Protein AF-A0A0B3YUQ0-F1 (afdb_monomer_lite)

Structure (mmCIF, N/CA/C/O backbone):
data_AF-A0A0B3YUQ0-F1
#
_entry.id   AF-A0A0B3YUQ0-F1
#
loop_
_atom_site.group_PDB
_atom_site.id
_atom_site.type_symbol
_atom_site.label_atom_id
_atom_site.label_alt_id
_atom_site.label_comp_id
_atom_site.label_asym_id
_atom_site.label_entity_id
_atom_site.label_seq_id
_atom_site.pdbx_PDB_ins_code
_atom_site.Cartn_x
_atom_site.Cartn_y
_atom_site.Cartn_z
_atom_site.occupancy
_atom_site.B_iso_or_equiv
_atom_site.auth_seq_id
_atom_site.auth_comp_id
_atom_site.auth_asym_id
_atom_site.auth_atom_id
_atom_site.pdbx_PDB_model_num
ATOM 1 N N . MET A 1 1 ? -91.292 13.713 4.316 1.00 41.34 1 MET A N 1
ATOM 2 C CA . MET A 1 1 ? -90.264 14.075 3.316 1.00 41.34 1 MET A CA 1
ATOM 3 C C . MET A 1 1 ? -88.965 14.399 4.048 1.00 41.34 1 MET A C 1
ATOM 5 O O . MET A 1 1 ? -88.890 15.484 4.616 1.00 41.34 1 MET A O 1
ATOM 9 N N . PRO A 1 2 ? -87.986 13.484 4.145 1.00 42.78 2 PRO A N 1
ATOM 10 C CA . PRO A 1 2 ? -86.716 13.799 4.784 1.00 42.78 2 PRO A CA 1
ATOM 11 C C . PRO A 1 2 ? -85.722 14.358 3.758 1.00 42.78 2 PRO A C 1
ATOM 13 O O . PRO A 1 2 ? -85.604 13.853 2.645 1.00 42.78 2 PRO A O 1
ATOM 16 N N . LYS A 1 3 ? -85.042 15.439 4.150 1.00 44.78 3 LYS A N 1
ATOM 17 C CA . LYS A 1 3 ? -83.976 16.105 3.397 1.00 44.78 3 LYS A CA 1
ATOM 18 C C . LYS A 1 3 ? -82.686 15.295 3.531 1.00 44.78 3 LYS A C 1
ATOM 20 O O . LYS A 1 3 ? -82.197 15.115 4.643 1.00 44.78 3 LYS A O 1
ATOM 25 N N . THR A 1 4 ? -82.127 14.837 2.419 1.00 43.75 4 THR A N 1
ATOM 26 C CA . THR A 1 4 ? -80.806 14.201 2.368 1.00 43.75 4 THR A CA 1
ATOM 27 C C . THR A 1 4 ? -79.732 15.287 2.323 1.00 43.75 4 THR A C 1
ATOM 29 O O . THR A 1 4 ? -79.648 16.042 1.359 1.00 43.75 4 THR A O 1
ATOM 32 N N . ILE A 1 5 ? -78.925 15.387 3.378 1.00 50.56 5 ILE A N 1
ATOM 33 C CA . ILE A 1 5 ? -77.718 16.220 3.411 1.00 50.56 5 ILE A CA 1
ATOM 34 C C . ILE A 1 5 ? -76.555 15.337 2.955 1.00 50.56 5 ILE A C 1
ATOM 36 O O . ILE A 1 5 ? -76.250 14.335 3.596 1.00 50.56 5 ILE A O 1
ATOM 40 N N . PHE A 1 6 ? -75.921 15.698 1.839 1.00 46.25 6 PHE A N 1
ATOM 41 C CA . PHE A 1 6 ? -74.665 15.091 1.401 1.00 46.25 6 PHE A CA 1
ATOM 42 C C . PHE A 1 6 ? -73.512 15.719 2.189 1.00 46.25 6 PHE A C 1
ATOM 44 O O . PHE A 1 6 ? -73.257 16.916 2.071 1.00 46.25 6 PHE A O 1
ATOM 51 N N . ILE A 1 7 ? -72.819 14.913 2.995 1.00 50.50 7 ILE A N 1
ATOM 52 C CA . ILE A 1 7 ? -71.559 15.295 3.637 1.00 50.50 7 ILE A CA 1
ATOM 53 C C . ILE A 1 7 ? -70.434 14.710 2.788 1.00 50.50 7 ILE A C 1
ATOM 55 O O . ILE A 1 7 ? -70.226 13.498 2.760 1.00 50.50 7 ILE A O 1
ATOM 59 N N . THR A 1 8 ? -69.718 15.570 2.071 1.00 53.94 8 THR A N 1
ATOM 60 C CA . THR A 1 8 ? -68.511 15.190 1.336 1.00 53.94 8 THR A CA 1
ATOM 61 C C . THR A 1 8 ? -67.378 14.992 2.342 1.00 53.94 8 THR A C 1
ATOM 63 O O . THR A 1 8 ? -66.845 15.959 2.884 1.00 53.94 8 THR A O 1
ATOM 66 N N . ALA A 1 9 ? -67.020 13.741 2.630 1.00 51.09 9 ALA A N 1
ATOM 67 C CA . ALA A 1 9 ? -65.846 13.424 3.435 1.00 51.09 9 ALA A CA 1
ATOM 68 C C . ALA A 1 9 ? -64.579 13.600 2.583 1.00 51.09 9 ALA A C 1
ATOM 70 O O . ALA A 1 9 ? -64.313 12.814 1.674 1.00 51.09 9 ALA A O 1
ATOM 71 N N . LEU A 1 10 ? -63.803 14.647 2.869 1.00 50.19 10 LEU A N 1
ATOM 72 C CA . LEU A 1 10 ? -62.466 14.835 2.314 1.00 50.19 10 LEU A CA 1
ATOM 73 C C . LEU A 1 10 ? -61.512 13.841 2.992 1.00 50.19 10 LEU A C 1
ATOM 75 O O . LEU A 1 10 ? -61.067 14.054 4.118 1.00 50.19 10 LEU A O 1
ATOM 79 N N . VAL A 1 11 ? -61.220 12.734 2.311 1.00 55.91 11 VAL A N 1
ATOM 80 C CA . VAL A 1 11 ? -60.197 11.774 2.738 1.00 55.91 11 VAL A CA 1
ATOM 81 C C . VAL A 1 11 ? -58.830 12.347 2.365 1.00 55.91 11 VAL A C 1
ATOM 83 O O . VAL A 1 11 ? -58.352 12.180 1.247 1.00 55.91 11 VAL A O 1
ATOM 86 N N . CYS A 1 12 ? -58.196 13.050 3.303 1.00 53.91 12 CYS A N 1
ATOM 87 C CA . CYS A 1 12 ? -56.779 13.388 3.198 1.00 53.91 12 CYS A CA 1
ATOM 88 C C . CYS A 1 12 ? -55.951 12.119 3.447 1.00 53.91 12 CYS A C 1
ATOM 90 O O . CYS A 1 12 ? -55.612 11.796 4.585 1.00 53.91 12 CYS A O 1
ATOM 92 N N . THR A 1 13 ? -55.628 11.380 2.386 1.00 56.78 13 THR A N 1
ATOM 93 C CA . THR A 1 13 ? -54.576 10.356 2.414 1.00 56.78 13 THR A CA 1
ATOM 94 C C . THR A 1 13 ? -53.236 11.032 2.684 1.00 56.78 13 THR A C 1
ATOM 96 O O . THR A 1 13 ? -52.603 11.574 1.779 1.00 56.78 13 THR A O 1
ATOM 99 N N . PHE A 1 14 ? -52.799 10.998 3.942 1.00 57.72 14 PHE A N 1
ATOM 100 C CA . PHE A 1 14 ? -51.408 11.232 4.303 1.00 57.72 14 PHE A CA 1
ATOM 101 C C . PHE A 1 14 ? -50.573 10.092 3.712 1.00 57.72 14 PHE A C 1
ATOM 103 O O . PHE A 1 14 ? -50.451 9.021 4.301 1.00 57.72 14 PHE A O 1
ATOM 110 N N . PHE A 1 15 ? -50.007 10.310 2.525 1.00 57.50 15 PHE A N 1
ATOM 111 C CA . PHE A 1 15 ? -48.848 9.540 2.095 1.00 57.50 15 PHE A CA 1
ATOM 112 C C . PHE A 1 15 ? -47.694 9.933 3.015 1.00 57.50 15 PHE A C 1
ATOM 114 O O . PHE A 1 15 ? -47.057 10.970 2.832 1.00 57.50 15 PHE A O 1
ATOM 121 N N . SER A 1 16 ? -47.451 9.119 4.038 1.00 56.12 16 SER A N 1
ATOM 122 C CA . SER A 1 16 ? -46.213 9.157 4.802 1.00 56.12 16 SER A CA 1
ATOM 123 C C . SER A 1 16 ? -45.075 8.877 3.823 1.00 56.12 16 SER A C 1
ATOM 125 O O . SER A 1 16 ? -44.816 7.723 3.480 1.00 56.12 16 SER A O 1
ATOM 127 N N . LEU A 1 17 ? -44.409 9.923 3.327 1.00 55.44 17 LEU A N 1
ATOM 128 C CA . LEU A 1 17 ? -43.076 9.772 2.760 1.00 55.44 17 LEU A CA 1
ATOM 129 C C . LEU A 1 17 ? -42.191 9.282 3.906 1.00 55.44 17 LEU A C 1
ATOM 131 O O . LEU A 1 17 ? -41.676 10.074 4.694 1.00 55.44 17 LEU A O 1
ATOM 135 N N . SER A 1 18 ? -42.046 7.966 4.027 1.00 57.03 18 SER A N 1
ATOM 136 C CA . SER A 1 18 ? -40.973 7.359 4.797 1.00 57.03 18 SER A CA 1
ATOM 137 C C . SER A 1 18 ? -39.676 7.809 4.139 1.00 57.03 18 SER A C 1
ATOM 139 O O . SER A 1 18 ? -39.218 7.207 3.169 1.00 57.03 18 SER A O 1
ATOM 141 N N . ALA A 1 19 ? -39.123 8.926 4.609 1.00 60.28 19 ALA A N 1
ATOM 142 C CA . ALA A 1 19 ? -37.782 9.336 4.255 1.00 60.28 19 ALA A CA 1
ATOM 143 C C . ALA A 1 19 ? -36.873 8.161 4.618 1.00 60.28 19 ALA A C 1
ATOM 145 O O . ALA A 1 19 ? -36.737 7.813 5.792 1.00 60.28 19 ALA A O 1
ATOM 146 N N . TYR A 1 20 ? -36.312 7.508 3.603 1.00 59.03 20 TYR A N 1
ATOM 147 C CA . TYR A 1 20 ? -35.307 6.476 3.780 1.00 59.03 20 TYR A CA 1
ATOM 148 C C . TYR A 1 20 ? -34.081 7.177 4.372 1.00 59.03 20 TYR A C 1
ATOM 150 O O . TYR A 1 20 ? -33.223 7.689 3.655 1.00 59.03 20 TYR A O 1
ATOM 158 N N . SER A 1 21 ? -34.040 7.313 5.698 1.00 63.28 21 SER A N 1
ATOM 159 C CA . SER A 1 21 ? -32.825 7.713 6.387 1.00 63.28 21 SER A CA 1
ATOM 160 C C . SER A 1 21 ? -31.866 6.556 6.178 1.00 63.28 21 SER A C 1
ATOM 162 O O . SER A 1 21 ? -32.039 5.492 6.769 1.00 63.28 21 SER A O 1
ATOM 164 N N . ALA A 1 22 ? -30.921 6.721 5.253 1.00 71.06 22 ALA A N 1
ATOM 165 C CA . ALA A 1 22 ? -29.852 5.760 5.071 1.00 71.06 22 ALA A CA 1
ATOM 166 C C . ALA A 1 22 ? -29.125 5.638 6.416 1.00 71.06 22 ALA A C 1
ATOM 168 O O . ALA A 1 22 ? -28.372 6.530 6.814 1.00 71.06 22 ALA A O 1
ATOM 169 N N . SER A 1 23 ? -29.407 4.567 7.160 1.00 80.88 23 SER A N 1
ATOM 170 C CA . SER A 1 23 ? -28.716 4.275 8.408 1.00 80.88 23 SER A CA 1
ATOM 171 C C . SER A 1 23 ? -27.222 4.200 8.115 1.00 80.88 23 SER A C 1
ATOM 173 O O . SER A 1 23 ? -26.817 3.576 7.132 1.00 80.88 23 SER A O 1
ATOM 175 N N . LYS A 1 24 ? -26.399 4.830 8.957 1.00 85.88 24 LYS A N 1
ATOM 176 C CA . LYS A 1 24 ? -24.944 4.786 8.807 1.00 85.88 24 LYS A CA 1
ATOM 177 C C . LYS A 1 24 ? -24.480 3.327 8.75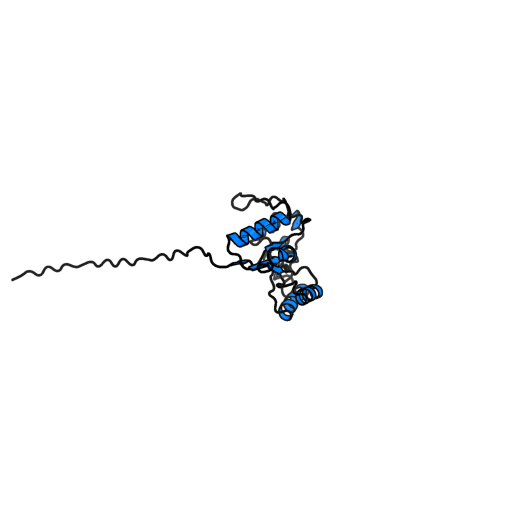4 1.00 85.88 24 LYS A C 1
ATOM 179 O O . LYS A 1 24 ? -24.788 2.561 9.662 1.00 85.88 24 LYS A O 1
ATOM 184 N N . TYR A 1 25 ? -23.740 2.966 7.707 1.00 89.94 25 TYR A N 1
ATOM 185 C CA . TYR A 1 25 ? -23.182 1.624 7.561 1.00 89.94 25 TYR A CA 1
ATOM 186 C C . TYR A 1 25 ? -22.292 1.274 8.762 1.00 89.94 25 TYR A C 1
ATOM 188 O O . TYR A 1 25 ? -21.424 2.060 9.147 1.00 89.94 25 TYR A O 1
ATOM 196 N N . SER A 1 26 ? -22.525 0.101 9.346 1.00 90.69 26 SER A N 1
ATOM 197 C CA . SER A 1 26 ? -21.764 -0.449 10.477 1.00 90.69 26 SER A CA 1
ATOM 198 C C . SER A 1 26 ? -21.263 -1.876 10.223 1.00 90.69 26 SER A C 1
ATOM 200 O O . SER A 1 26 ? -20.682 -2.495 11.115 1.00 90.69 26 SER A O 1
ATOM 202 N N . GLY A 1 27 ? -21.498 -2.410 9.020 1.00 95.19 27 GLY A N 1
ATOM 203 C CA . GLY A 1 27 ? -21.039 -3.737 8.620 1.00 95.19 27 GLY A CA 1
ATOM 204 C C . GLY A 1 27 ? -19.524 -3.800 8.383 1.00 95.19 27 GLY A C 1
ATOM 205 O O . GLY A 1 27 ? -18.828 -2.800 8.571 1.00 95.19 27 GLY A O 1
ATOM 206 N N . PRO A 1 28 ? -19.005 -4.974 7.987 1.00 97.81 28 PRO A N 1
ATOM 207 C CA . PRO A 1 28 ? -17.580 -5.171 7.738 1.00 97.81 28 PRO A CA 1
ATOM 208 C C . PRO A 1 28 ? -17.091 -4.320 6.562 1.00 97.81 28 PRO A C 1
ATOM 210 O O . PRO A 1 28 ? -17.793 -4.163 5.562 1.00 97.81 28 PRO A O 1
ATOM 213 N N . ILE A 1 29 ? -15.878 -3.790 6.664 1.00 97.88 29 ILE A N 1
ATOM 214 C CA . ILE A 1 29 ? -15.236 -2.979 5.626 1.00 97.88 29 ILE A CA 1
ATOM 215 C C . ILE A 1 29 ? -13.924 -3.644 5.210 1.00 97.88 29 ILE A C 1
ATOM 217 O O . ILE A 1 29 ? -13.176 -4.150 6.047 1.00 97.88 29 ILE A O 1
ATOM 221 N N . ILE A 1 30 ? -13.646 -3.616 3.909 1.00 97.62 30 ILE A N 1
ATOM 222 C CA . ILE A 1 30 ? -12.327 -3.919 3.358 1.00 97.62 30 ILE A CA 1
ATOM 223 C C . ILE A 1 30 ? -11.697 -2.587 2.965 1.00 97.62 30 ILE A C 1
ATOM 225 O O . ILE A 1 30 ? -12.244 -1.885 2.114 1.00 97.62 30 ILE A O 1
ATOM 229 N N . ASP A 1 31 ? -10.585 -2.230 3.599 1.00 96.69 31 ASP A N 1
ATOM 230 C CA . ASP A 1 31 ? -9.790 -1.077 3.185 1.00 96.69 31 ASP A CA 1
ATOM 231 C C . ASP A 1 31 ? -8.811 -1.513 2.089 1.00 96.69 31 ASP A C 1
ATOM 233 O O . ASP A 1 31 ? -8.126 -2.527 2.213 1.00 96.69 31 ASP A O 1
ATOM 237 N N . VAL A 1 32 ? -8.777 -0.790 0.977 1.00 94.69 32 VAL A N 1
ATOM 238 C CA . VAL A 1 32 ? -8.044 -1.214 -0.225 1.00 94.69 32 VAL A CA 1
ATOM 239 C C . VAL A 1 32 ? -6.728 -0.467 -0.416 1.00 94.69 32 VAL A C 1
ATOM 241 O O . VAL A 1 32 ? -6.022 -0.758 -1.378 1.00 94.69 32 VAL A O 1
ATOM 244 N N . HIS A 1 33 ? -6.390 0.485 0.464 1.00 93.50 33 HIS A N 1
ATOM 245 C CA . HIS A 1 33 ? -5.161 1.266 0.319 1.00 93.50 33 HIS A CA 1
ATOM 246 C C . HIS A 1 33 ? -4.638 1.813 1.651 1.00 93.50 33 HIS A C 1
ATOM 248 O O . HIS A 1 33 ? -5.066 2.868 2.120 1.00 93.50 33 HIS A O 1
ATOM 254 N N . ILE A 1 34 ? -3.645 1.142 2.233 1.00 94.62 34 ILE A N 1
ATOM 255 C CA . ILE A 1 34 ? -2.938 1.594 3.438 1.00 94.62 34 ILE A CA 1
ATOM 256 C C . ILE A 1 34 ? -1.427 1.447 3.240 1.00 94.62 34 ILE A C 1
ATOM 258 O O . ILE A 1 34 ? -0.961 0.518 2.588 1.00 94.62 34 ILE A O 1
ATOM 262 N N . HIS A 1 35 ? -0.645 2.340 3.848 1.00 93.44 35 HIS A N 1
ATOM 263 C CA . HIS A 1 35 ? 0.813 2.233 3.874 1.00 93.44 35 HIS A CA 1
ATOM 264 C C . HIS A 1 35 ? 1.318 1.895 5.274 1.00 93.44 35 HIS A C 1
ATOM 266 O O . HIS A 1 35 ? 1.043 2.623 6.233 1.00 93.44 35 HIS A O 1
ATOM 272 N N . ALA A 1 36 ? 2.133 0.849 5.361 1.00 94.81 36 ALA A N 1
ATOM 273 C CA . ALA A 1 36 ? 3.088 0.684 6.441 1.00 94.81 36 ALA A CA 1
ATOM 274 C C . ALA A 1 36 ? 4.418 1.352 6.057 1.00 94.81 36 ALA A C 1
ATOM 276 O O . ALA A 1 36 ? 4.790 1.438 4.884 1.00 94.81 36 ALA A O 1
ATOM 277 N N . TYR A 1 37 ? 5.155 1.827 7.058 1.00 92.88 37 TYR A N 1
ATOM 278 C CA . TYR A 1 37 ? 6.443 2.486 6.867 1.00 92.88 37 TYR A CA 1
ATOM 279 C C . TYR A 1 37 ? 7.483 1.899 7.815 1.00 92.88 37 TYR A C 1
ATOM 281 O O . TYR A 1 37 ? 7.169 1.545 8.948 1.00 92.88 37 TYR A O 1
ATOM 289 N N . LYS A 1 38 ? 8.737 1.834 7.361 1.00 93.06 38 LYS A N 1
ATOM 290 C CA . LYS A 1 38 ? 9.891 1.532 8.220 1.00 93.06 38 LYS A CA 1
ATOM 291 C C . LYS A 1 38 ? 10.287 2.772 9.016 1.00 93.06 38 LYS A C 1
ATOM 293 O O . LYS A 1 38 ? 10.043 3.885 8.560 1.00 93.06 38 LYS A O 1
ATOM 298 N N . GLU A 1 39 ? 10.956 2.578 10.152 1.00 91.25 39 GLU A N 1
ATOM 299 C CA . GLU A 1 39 ? 11.317 3.647 11.101 1.00 91.25 39 GLU A CA 1
ATOM 300 C C . GLU A 1 39 ? 12.058 4.844 10.485 1.00 91.25 39 GLU A C 1
ATOM 302 O O . GLU A 1 39 ? 11.924 5.969 10.952 1.00 91.25 39 GLU A O 1
ATOM 307 N N . GLN A 1 40 ? 12.801 4.638 9.397 1.00 89.12 40 GLN A N 1
ATOM 308 C CA . GLN A 1 40 ? 13.559 5.692 8.718 1.00 89.12 40 GLN A CA 1
ATOM 309 C C . GLN A 1 40 ? 12.722 6.512 7.722 1.00 89.12 40 GLN A C 1
ATOM 311 O O . GLN A 1 40 ? 13.282 7.292 6.952 1.00 89.12 40 GLN A O 1
ATOM 316 N N . SER A 1 41 ? 11.400 6.320 7.674 1.00 88.12 41 SER A N 1
ATOM 317 C CA . SER A 1 41 ? 10.543 7.049 6.742 1.00 88.12 41 SER A CA 1
ATOM 318 C C . SER A 1 41 ? 10.601 8.558 7.007 1.00 88.12 41 SER A C 1
ATOM 320 O O . SER A 1 41 ? 10.354 8.987 8.137 1.00 88.12 41 SER A O 1
ATOM 322 N N . PRO A 1 42 ? 10.840 9.391 5.975 1.00 84.56 42 PRO A N 1
ATOM 323 C CA . PRO A 1 42 ? 10.853 10.845 6.124 1.00 84.56 42 PRO A CA 1
ATOM 324 C C . PRO A 1 42 ? 9.460 11.421 6.415 1.00 84.56 42 PRO A C 1
ATOM 326 O O . PRO A 1 42 ? 9.334 12.615 6.666 1.00 84.56 42 PRO A O 1
ATOM 329 N N . LEU A 1 43 ? 8.409 10.594 6.361 1.00 83.69 43 LEU A N 1
ATOM 330 C CA . LEU A 1 43 ? 7.030 11.016 6.591 1.00 83.69 43 LEU A CA 1
ATOM 331 C C . LEU A 1 43 ? 6.674 11.148 8.074 1.00 83.69 43 LEU A C 1
ATOM 333 O O . LEU A 1 43 ? 5.663 11.768 8.401 1.00 83.69 43 LEU A O 1
ATOM 337 N N . PHE A 1 44 ? 7.475 10.584 8.979 1.00 90.69 44 PHE A N 1
ATOM 338 C CA . PHE A 1 44 ? 7.194 10.675 10.406 1.00 90.69 44 PHE A CA 1
ATOM 339 C C . PHE A 1 44 ? 7.449 12.076 10.961 1.00 90.69 44 PHE A C 1
ATOM 341 O O . PHE A 1 44 ? 8.402 12.759 10.598 1.00 90.69 44 PHE A O 1
ATOM 348 N N . GLY A 1 45 ? 6.570 12.514 11.864 1.00 87.62 45 GLY A N 1
ATOM 349 C CA . GLY A 1 45 ? 6.653 13.813 12.533 1.00 87.62 45 GLY A CA 1
ATOM 350 C C . GLY A 1 45 ? 6.348 15.034 11.656 1.00 87.62 45 GLY A C 1
ATOM 351 O O . GLY A 1 45 ? 6.282 16.140 12.204 1.00 87.62 45 GLY A O 1
ATOM 352 N N . LEU A 1 46 ? 6.116 14.849 10.349 1.00 84.56 46 LEU A N 1
ATOM 353 C CA . LEU A 1 46 ? 5.767 15.926 9.424 1.00 84.56 46 LEU A CA 1
ATOM 354 C C . LEU A 1 46 ? 4.458 16.608 9.826 1.00 84.56 46 LEU A C 1
ATOM 356 O O . LEU A 1 46 ? 3.480 15.957 10.197 1.00 84.56 46 LEU A O 1
ATOM 360 N N . GLU A 1 47 ? 4.427 17.932 9.710 1.00 83.50 47 GLU A N 1
ATOM 361 C CA . GLU A 1 47 ? 3.166 18.666 9.672 1.00 83.50 47 GLU A CA 1
ATOM 362 C C . GLU A 1 47 ? 2.678 18.731 8.234 1.00 83.50 47 GLU A C 1
ATOM 364 O O . GLU A 1 47 ? 3.376 19.204 7.338 1.00 83.50 47 GLU A O 1
ATOM 369 N N . HIS A 1 48 ? 1.465 18.240 8.015 1.00 76.31 48 HIS A N 1
ATOM 370 C CA . HIS A 1 48 ? 0.820 18.351 6.724 1.00 76.31 48 HIS A CA 1
ATOM 371 C C . HIS A 1 48 ? 0.330 19.783 6.499 1.00 76.31 48 HIS A C 1
ATOM 373 O O . HIS A 1 48 ? -0.101 20.453 7.453 1.00 76.31 48 HIS A O 1
ATOM 379 N N . PRO A 1 49 ? 0.328 20.245 5.235 1.00 72.62 49 PRO A N 1
ATOM 380 C CA . PRO A 1 49 ? -0.264 21.527 4.898 1.00 72.62 49 PRO A CA 1
ATOM 381 C C . PRO A 1 49 ? -1.729 21.580 5.365 1.00 72.62 49 PRO A C 1
ATOM 383 O O . PRO A 1 49 ? -2.395 20.540 5.465 1.00 72.62 49 PRO A O 1
ATOM 386 N N . PRO A 1 50 ? -2.260 22.778 5.666 1.00 75.44 50 PRO A N 1
ATOM 387 C CA . PRO A 1 50 ? -3.654 22.921 6.040 1.00 75.44 50 PRO A CA 1
ATOM 388 C C . PRO A 1 50 ? -4.576 22.328 4.971 1.00 75.44 50 PRO A C 1
ATOM 390 O O . PRO A 1 50 ? -4.450 22.601 3.780 1.00 75.44 50 PRO A O 1
ATOM 393 N N . THR A 1 51 ? -5.546 21.535 5.410 1.00 76.88 51 THR A N 1
ATOM 394 C CA . THR A 1 51 ? -6.661 21.092 4.568 1.00 76.88 51 THR A CA 1
ATOM 395 C C . THR A 1 51 ? -7.467 22.287 4.054 1.00 76.88 51 THR A C 1
ATOM 397 O O . THR A 1 51 ? -7.404 23.380 4.616 1.00 76.88 51 THR A O 1
ATOM 400 N N . LEU A 1 52 ? -8.358 22.055 3.083 1.00 74.56 52 LEU A N 1
ATOM 401 C CA . LEU A 1 52 ? -9.328 23.059 2.607 1.00 74.56 52 LEU A CA 1
ATOM 402 C C . LEU A 1 52 ? -10.225 23.648 3.719 1.00 74.56 52 LEU A C 1
ATOM 404 O O . LEU A 1 52 ? -10.923 24.631 3.499 1.00 74.56 52 LEU A O 1
ATOM 408 N N . ARG A 1 53 ? -10.222 23.050 4.919 1.00 80.06 53 ARG A N 1
ATOM 409 C CA . ARG A 1 53 ? -10.939 23.524 6.113 1.00 80.06 53 ARG A CA 1
ATOM 410 C C . ARG A 1 53 ? -10.038 24.262 7.113 1.00 80.06 53 ARG A C 1
ATOM 412 O O . ARG A 1 53 ? -10.444 24.449 8.256 1.00 80.06 53 ARG A O 1
ATOM 419 N N . GLY A 1 54 ? -8.805 24.600 6.734 1.00 81.50 54 GLY A N 1
ATOM 420 C CA . GLY A 1 54 ? -7.832 25.283 7.592 1.00 81.50 54 GLY A CA 1
ATOM 421 C C . GLY A 1 54 ? -7.275 24.425 8.734 1.00 81.50 54 GLY A C 1
ATOM 422 O O . GLY A 1 54 ? -6.651 24.954 9.647 1.00 81.50 54 GLY A O 1
ATOM 423 N N . LYS A 1 55 ? -7.500 23.105 8.716 1.00 82.19 55 LYS A N 1
ATOM 424 C CA . LYS A 1 55 ? -6.966 22.185 9.732 1.00 82.19 55 LYS A CA 1
ATOM 425 C C . LYS A 1 55 ? -5.649 21.591 9.265 1.00 82.19 55 LYS A C 1
ATOM 427 O O . LYS A 1 55 ? -5.615 21.051 8.163 1.00 82.19 55 LYS A O 1
ATOM 432 N N . THR A 1 56 ? -4.624 21.638 10.107 1.00 80.25 56 THR A N 1
ATOM 433 C CA . THR A 1 56 ? -3.386 20.871 9.922 1.00 80.25 56 THR A CA 1
ATOM 434 C C . THR A 1 56 ? -3.454 19.552 10.694 1.00 80.25 56 THR A C 1
ATOM 436 O O . THR A 1 56 ? -4.205 19.418 11.665 1.00 80.25 56 THR A O 1
ATOM 439 N N . TYR A 1 57 ? -2.675 18.579 10.238 1.00 83.56 57 TYR A N 1
ATOM 440 C CA . TYR A 1 57 ? -2.502 17.281 10.870 1.00 83.56 57 TYR A CA 1
ATOM 441 C C . TYR A 1 57 ? -1.013 16.999 10.973 1.00 83.56 57 TYR A C 1
ATOM 443 O O . TYR A 1 57 ? -0.258 17.293 10.049 1.00 83.56 57 TYR A O 1
ATOM 451 N N . ARG A 1 58 ? -0.598 16.399 12.085 1.00 88.25 58 ARG A N 1
ATOM 452 C CA . ARG A 1 58 ? 0.777 15.955 12.275 1.00 88.25 58 ARG A CA 1
ATOM 453 C C . ARG A 1 58 ? 0.843 14.446 12.102 1.00 88.25 58 ARG A C 1
ATOM 455 O O . ARG A 1 58 ? 0.049 13.726 12.711 1.00 88.25 58 ARG A O 1
ATOM 462 N N . ALA A 1 59 ? 1.782 13.984 11.288 1.00 87.38 59 ALA A N 1
ATOM 463 C CA . ALA A 1 59 ? 2.094 12.574 11.170 1.00 87.38 59 ALA A CA 1
ATOM 464 C C . ALA A 1 59 ? 2.597 12.018 12.511 1.00 87.38 59 ALA A C 1
ATOM 466 O O . ALA A 1 59 ? 3.196 12.721 13.330 1.00 87.38 59 ALA A O 1
ATOM 467 N N . VAL A 1 60 ? 2.357 10.730 12.739 1.00 91.81 60 VAL A N 1
ATOM 468 C CA . VAL A 1 60 ? 2.872 10.022 13.916 1.00 91.81 60 VAL A CA 1
ATOM 469 C C . VAL A 1 60 ? 4.401 10.053 13.967 1.00 91.81 60 VAL A C 1
ATOM 471 O O . VAL A 1 60 ? 5.075 10.322 12.974 1.00 91.81 60 VAL A O 1
ATOM 474 N N . LYS A 1 61 ? 4.954 9.803 15.155 1.00 92.19 61 LYS A N 1
ATOM 475 C CA . LYS A 1 61 ? 6.384 9.993 15.434 1.00 92.19 61 LYS A CA 1
ATOM 476 C C . LYS A 1 61 ? 7.288 8.882 14.892 1.00 92.19 61 LYS A C 1
ATOM 478 O O . LYS A 1 61 ? 8.468 9.141 14.703 1.00 92.19 61 LYS A O 1
ATOM 483 N N . ASN A 1 62 ? 6.764 7.667 14.741 1.00 95.50 62 ASN A N 1
ATOM 484 C CA . ASN A 1 62 ? 7.529 6.461 14.421 1.00 95.50 62 ASN A CA 1
ATOM 485 C C . ASN A 1 62 ? 6.603 5.357 13.876 1.00 95.50 62 ASN A C 1
ATOM 487 O O . ASN A 1 62 ? 5.373 5.521 13.864 1.00 95.50 62 ASN A O 1
ATOM 491 N N . ALA A 1 63 ? 7.188 4.245 13.427 1.00 96.50 63 ALA A N 1
ATOM 492 C CA . ALA A 1 63 ? 6.445 3.152 12.800 1.00 96.50 63 ALA A CA 1
ATOM 493 C C . ALA A 1 63 ? 5.570 2.380 13.794 1.00 96.50 63 ALA A C 1
ATOM 495 O O . ALA A 1 63 ? 4.444 2.015 13.453 1.00 96.50 63 ALA A O 1
ATOM 496 N N . GLU A 1 64 ? 6.037 2.187 15.029 1.00 95.81 64 GLU A N 1
ATOM 497 C CA . GLU A 1 64 ? 5.247 1.490 16.051 1.00 95.81 64 GLU A CA 1
ATOM 498 C C . GLU A 1 64 ? 3.953 2.245 16.390 1.00 95.81 64 GLU A C 1
ATOM 500 O O . GLU A 1 64 ? 2.865 1.667 16.371 1.00 95.81 64 GLU A O 1
ATOM 505 N N . HIS A 1 65 ? 4.033 3.561 16.607 1.00 95.75 65 HIS A N 1
ATOM 506 C CA . HIS A 1 65 ? 2.843 4.378 16.841 1.00 95.75 65 HIS A CA 1
ATOM 507 C C . HIS A 1 65 ? 1.914 4.389 15.627 1.00 95.75 65 HIS A C 1
ATOM 509 O O . HIS A 1 65 ? 0.703 4.393 15.818 1.00 95.75 65 HIS A O 1
ATOM 515 N N . LEU A 1 66 ? 2.444 4.374 14.394 1.00 96.62 66 LEU A N 1
ATOM 516 C CA . LEU A 1 66 ? 1.612 4.247 13.194 1.00 96.62 66 LEU A CA 1
ATOM 517 C C . LEU A 1 66 ? 0.788 2.962 13.227 1.00 96.62 66 LEU A C 1
ATOM 519 O O . LEU A 1 66 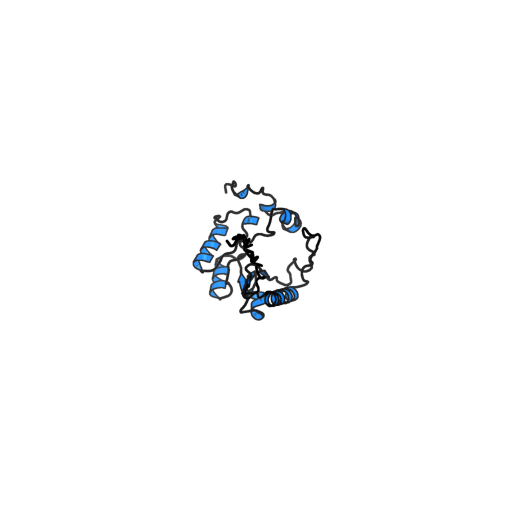? -0.430 3.018 13.067 1.00 96.62 66 LEU A O 1
ATOM 523 N N . LYS A 1 67 ? 1.452 1.822 13.444 1.00 97.62 67 LYS A N 1
ATOM 524 C CA . LYS A 1 67 ? 0.815 0.505 13.481 1.00 97.62 67 LYS A CA 1
ATOM 525 C C . LYS A 1 67 ? -0.293 0.472 14.531 1.00 97.62 67 LYS A C 1
ATOM 527 O O . LYS A 1 67 ? -1.438 0.175 14.199 1.00 97.62 67 LYS A O 1
ATOM 532 N N . GLN A 1 68 ? 0.020 0.848 15.771 1.00 97.31 68 GLN A N 1
ATOM 533 C CA . GLN A 1 68 ? -0.938 0.841 16.882 1.00 97.31 68 GLN A CA 1
ATOM 534 C C . GLN A 1 68 ? -2.172 1.705 16.583 1.00 97.31 68 GLN A C 1
ATOM 536 O O . GLN A 1 68 ? -3.311 1.256 16.722 1.00 97.31 68 GLN A O 1
ATOM 541 N N . GLU A 1 69 ? -1.950 2.929 16.107 1.00 96.00 69 GLU A N 1
ATOM 542 C CA . GLU A 1 69 ? -3.003 3.882 15.754 1.00 96.00 69 GLU A CA 1
ATOM 543 C C . GLU A 1 69 ? -3.885 3.395 14.594 1.00 96.00 69 GLU A C 1
ATOM 545 O O . GLU A 1 69 ? -5.098 3.633 14.584 1.00 96.00 69 GLU A O 1
ATOM 550 N N . VAL A 1 70 ? -3.305 2.729 13.595 1.00 97.50 70 VAL A N 1
ATOM 551 C CA . VAL A 1 70 ? -4.052 2.191 12.450 1.00 97.50 70 VAL A CA 1
ATOM 552 C C . VAL A 1 70 ? -4.848 0.952 12.853 1.00 97.50 70 VAL A C 1
ATOM 554 O O . VAL A 1 70 ? -6.053 0.910 12.602 1.00 97.50 70 VAL A O 1
ATOM 557 N N . LEU A 1 71 ? -4.241 -0.006 13.556 1.00 98.06 71 LEU A N 1
ATOM 558 C CA . LEU A 1 71 ? -4.936 -1.218 14.005 1.00 98.06 71 LEU A CA 1
ATOM 559 C C . LEU A 1 71 ? -6.083 -0.894 14.978 1.00 98.06 71 LEU A C 1
ATOM 561 O O . LEU A 1 71 ? -7.167 -1.476 14.883 1.00 98.06 71 LEU A O 1
ATOM 565 N N . GLN A 1 72 ? -5.915 0.108 15.848 1.00 97.94 72 GLN A N 1
ATOM 566 C CA . GLN A 1 72 ? -7.008 0.588 16.697 1.00 97.94 72 GLN A CA 1
ATOM 567 C C . GLN A 1 72 ? -8.164 1.176 15.867 1.00 97.94 72 GLN A C 1
ATOM 569 O O . GLN A 1 72 ? -9.339 0.968 16.193 1.00 97.94 72 GLN A O 1
ATOM 574 N N . ARG A 1 73 ? -7.860 1.902 14.781 1.00 97.31 73 ARG A N 1
ATOM 575 C CA . ARG A 1 73 ? -8.881 2.415 13.854 1.00 97.31 73 ARG A CA 1
ATOM 576 C C . ARG A 1 73 ? -9.565 1.288 13.089 1.00 97.31 73 ARG A C 1
ATOM 578 O O . ARG A 1 73 ? -10.780 1.370 12.923 1.00 97.31 73 ARG A O 1
ATOM 585 N N . PHE A 1 74 ? -8.842 0.243 12.691 1.00 98.12 74 PHE A N 1
ATOM 586 C CA . PHE A 1 74 ? -9.444 -0.929 12.055 1.00 98.12 74 PHE A CA 1
ATOM 587 C C . PHE A 1 74 ? -10.519 -1.547 12.944 1.00 98.12 74 PHE A C 1
ATOM 589 O O . PHE A 1 74 ? -11.664 -1.678 12.514 1.00 98.12 74 PHE A O 1
ATOM 596 N N . HIS A 1 75 ? -10.200 -1.787 14.218 1.00 96.81 75 HIS A N 1
ATOM 597 C CA . HIS A 1 75 ? -11.179 -2.270 15.190 1.00 96.81 75 HIS A CA 1
ATOM 598 C C . HIS A 1 75 ? -12.365 -1.301 15.352 1.00 96.81 75 HIS A C 1
ATOM 600 O O . HIS A 1 75 ? -13.525 -1.700 15.270 1.00 96.81 75 HIS A O 1
ATOM 606 N N . LYS A 1 76 ? -12.094 -0.001 15.536 1.00 97.06 76 LYS A N 1
ATOM 607 C CA . LYS A 1 76 ? -13.136 1.021 15.748 1.00 97.06 76 LYS A CA 1
ATOM 608 C C . LYS A 1 76 ? -14.116 1.148 14.575 1.00 97.06 76 LYS A C 1
ATOM 610 O O . LYS A 1 76 ? -15.284 1.461 14.802 1.00 97.06 76 LYS A O 1
ATOM 615 N N . TYR A 1 77 ? -13.638 0.976 13.345 1.00 96.25 77 TYR A N 1
ATOM 616 C CA . TYR A 1 77 ? -14.424 1.184 12.126 1.00 96.25 77 TYR A CA 1
ATOM 617 C C . TYR A 1 77 ? -14.830 -0.115 11.427 1.00 96.25 77 TYR A C 1
ATOM 619 O O . TYR A 1 77 ? -15.339 -0.052 10.314 1.00 96.25 77 TYR A O 1
ATOM 627 N N . ASN A 1 78 ? -14.667 -1.266 12.087 1.00 97.38 78 ASN A N 1
ATOM 628 C CA . ASN A 1 78 ? -15.018 -2.576 11.541 1.00 97.38 78 ASN A CA 1
ATOM 629 C C . ASN A 1 78 ? -14.298 -2.891 10.213 1.00 97.38 78 ASN A C 1
ATOM 631 O O . ASN A 1 78 ? -14.888 -3.454 9.290 1.00 97.38 78 ASN A O 1
ATOM 635 N N . ILE A 1 79 ? -13.020 -2.503 10.105 1.00 98.31 79 ILE A N 1
ATOM 636 C CA . ILE A 1 79 ? -12.153 -2.920 8.999 1.00 98.31 79 ILE A CA 1
ATOM 637 C C . ILE A 1 79 ? -11.720 -4.362 9.269 1.00 98.31 79 ILE A C 1
ATOM 639 O O . ILE A 1 79 ? -10.962 -4.627 10.202 1.00 98.31 79 ILE A O 1
ATOM 643 N N . VAL A 1 80 ? -12.221 -5.292 8.461 1.00 98.38 80 VAL A N 1
ATOM 644 C CA . VAL A 1 80 ? -11.978 -6.735 8.621 1.00 98.38 80 VAL A CA 1
ATOM 645 C C . VAL A 1 80 ? -10.870 -7.254 7.710 1.00 98.38 80 VAL A C 1
ATOM 647 O O . VAL A 1 80 ? -10.315 -8.319 7.966 1.00 98.38 80 VAL A O 1
ATOM 650 N N . LYS A 1 81 ? -10.544 -6.508 6.650 1.00 98.38 81 LYS A N 1
ATOM 651 C CA . LYS A 1 81 ? -9.413 -6.755 5.753 1.00 98.38 81 LYS A CA 1
ATOM 652 C C . LYS A 1 81 ? -8.812 -5.429 5.305 1.00 98.38 81 LYS A C 1
ATOM 654 O O . LYS A 1 81 ? -9.551 -4.464 5.121 1.00 98.38 81 LYS A O 1
ATOM 659 N N . ALA A 1 82 ? -7.502 -5.392 5.109 1.00 98.06 82 ALA A N 1
ATOM 660 C CA . ALA A 1 82 ? -6.804 -4.213 4.620 1.00 98.06 82 ALA A CA 1
ATOM 661 C C . ALA A 1 82 ? -5.684 -4.593 3.648 1.00 98.06 82 ALA A C 1
ATOM 663 O O . ALA A 1 82 ? -4.828 -5.404 3.994 1.00 98.06 82 ALA A O 1
ATOM 664 N N . VAL A 1 83 ? -5.663 -3.982 2.465 1.00 97.56 83 VAL A N 1
ATOM 665 C CA . VAL A 1 83 ? -4.516 -4.040 1.550 1.00 97.56 83 VAL A CA 1
ATOM 666 C C . VAL A 1 83 ? -3.466 -3.053 2.043 1.00 97.56 83 VAL A C 1
ATOM 668 O O . VAL A 1 83 ? -3.702 -1.842 2.060 1.00 97.56 83 VAL A O 1
ATOM 671 N N . VAL A 1 84 ? -2.319 -3.574 2.479 1.00 96.62 84 VAL A N 1
ATOM 672 C CA . VAL A 1 84 ? -1.264 -2.778 3.112 1.00 96.62 84 VAL A CA 1
ATOM 673 C C . VAL A 1 84 ? 0.041 -2.904 2.342 1.00 96.62 84 VAL A C 1
ATOM 675 O O . VAL A 1 84 ? 0.662 -3.968 2.291 1.00 96.62 84 VAL A O 1
ATOM 678 N N . THR A 1 85 ? 0.488 -1.789 1.776 1.00 93.81 85 THR A N 1
ATOM 679 C CA . THR A 1 85 ? 1.824 -1.658 1.197 1.00 93.81 85 THR A CA 1
ATOM 680 C C . THR A 1 85 ? 2.864 -1.812 2.301 1.00 93.81 85 THR A C 1
ATOM 682 O O . THR A 1 85 ? 2.790 -1.118 3.317 1.00 93.81 85 THR A O 1
ATOM 685 N N . ALA A 1 86 ? 3.829 -2.714 2.098 1.00 93.00 86 ALA A N 1
ATOM 686 C CA . ALA A 1 86 ? 4.756 -3.180 3.138 1.00 93.00 86 ALA A CA 1
ATOM 687 C C . ALA A 1 86 ? 4.050 -3.853 4.340 1.00 93.00 86 ALA A C 1
ATOM 689 O O . ALA A 1 86 ? 4.504 -3.763 5.484 1.00 93.00 86 ALA A O 1
ATOM 690 N N . GLY A 1 87 ? 2.913 -4.510 4.082 1.00 94.75 87 GLY A N 1
ATOM 691 C CA . GLY A 1 87 ? 2.081 -5.171 5.088 1.00 94.75 87 GLY A CA 1
ATOM 692 C C . GLY A 1 87 ? 2.783 -6.275 5.878 1.00 94.75 87 GLY A C 1
ATOM 693 O O . GLY A 1 87 ? 2.353 -6.574 6.989 1.00 94.75 87 GLY A O 1
ATOM 694 N N . GLU A 1 88 ? 3.903 -6.816 5.382 1.00 93.81 88 GLU A N 1
ATOM 695 C CA . GLU A 1 88 ? 4.724 -7.779 6.125 1.00 93.81 88 GLU A CA 1
ATOM 696 C C . GLU A 1 88 ? 5.167 -7.254 7.498 1.00 93.81 88 GLU A C 1
ATOM 698 O O . GLU A 1 88 ? 5.373 -8.036 8.420 1.00 93.81 88 GLU A O 1
ATOM 703 N N . LEU A 1 89 ? 5.256 -5.929 7.657 1.00 95.19 89 LEU A N 1
ATOM 704 C CA . LEU A 1 89 ? 5.621 -5.281 8.916 1.00 95.19 89 LEU A CA 1
ATOM 705 C C . LEU A 1 89 ? 4.559 -5.440 10.012 1.00 95.19 89 LEU A C 1
ATOM 707 O O . LEU A 1 89 ? 4.868 -5.214 11.179 1.00 95.19 89 LEU A O 1
ATOM 711 N N . TRP A 1 90 ? 3.312 -5.756 9.650 1.00 97.06 90 TRP A N 1
ATOM 712 C CA . TRP A 1 90 ? 2.164 -5.803 10.565 1.00 97.06 90 TRP A CA 1
ATOM 713 C C . TRP A 1 90 ? 1.523 -7.199 10.655 1.00 97.06 90 TRP A C 1
ATOM 715 O O . TRP A 1 90 ? 0.520 -7.363 11.349 1.00 97.06 90 TRP A O 1
ATOM 725 N N . LEU A 1 91 ? 2.077 -8.206 9.964 1.00 94.62 91 LEU A N 1
ATOM 726 C CA . LEU A 1 91 ? 1.514 -9.561 9.928 1.00 94.62 91 LEU A CA 1
ATOM 727 C C . LEU A 1 91 ? 1.513 -10.247 11.297 1.00 94.62 91 LEU A C 1
ATOM 729 O O . LEU A 1 91 ? 0.581 -10.987 11.582 1.00 94.62 91 LEU A O 1
ATOM 733 N N . GLU A 1 92 ? 2.511 -10.008 12.149 1.00 96.06 92 GLU A N 1
ATOM 734 C CA . GLU A 1 92 ? 2.546 -10.605 13.494 1.00 96.06 92 GLU A CA 1
ATOM 735 C C . GLU A 1 92 ? 1.382 -10.109 14.367 1.00 96.06 92 GLU A C 1
ATOM 737 O O . GLU A 1 92 ? 0.775 -10.887 15.101 1.00 96.06 92 GLU A O 1
ATOM 742 N N . ASP A 1 93 ? 1.031 -8.826 14.250 1.00 97.56 93 ASP A N 1
ATOM 743 C CA . ASP A 1 93 ? -0.022 -8.196 15.047 1.00 97.56 93 ASP A CA 1
ATOM 744 C C . ASP A 1 93 ? -1.433 -8.425 14.478 1.00 97.56 93 ASP A C 1
ATOM 746 O O . ASP A 1 93 ? -2.415 -8.422 15.223 1.00 97.56 93 ASP A O 1
ATOM 750 N N . ALA A 1 94 ? -1.560 -8.585 13.156 1.00 97.69 94 ALA A N 1
ATOM 751 C CA . ALA A 1 94 ? -2.852 -8.658 12.473 1.00 97.69 94 ALA A CA 1
ATOM 752 C C . ALA A 1 94 ? -2.866 -9.643 11.279 1.00 97.69 94 ALA A C 1
ATOM 754 O O . ALA A 1 94 ? -3.288 -9.272 10.177 1.00 97.69 94 ALA A O 1
ATOM 755 N N . PRO A 1 95 ? -2.487 -10.922 11.475 1.00 96.31 95 PRO A N 1
ATOM 756 C CA . PRO A 1 95 ? -2.254 -11.877 10.382 1.00 96.31 95 PRO A CA 1
ATOM 757 C C . PRO A 1 95 ? -3.512 -12.191 9.565 1.00 96.31 95 PRO A C 1
ATOM 759 O O . PRO A 1 95 ? -3.437 -12.551 8.397 1.00 96.31 95 PRO A O 1
ATOM 762 N N . THR A 1 96 ? -4.692 -12.066 10.172 1.00 96.81 96 THR A N 1
ATOM 763 C CA . THR A 1 96 ? -5.975 -12.341 9.513 1.00 96.81 96 THR A CA 1
ATOM 764 C C . THR A 1 96 ? -6.593 -11.106 8.868 1.00 96.81 96 THR A C 1
ATOM 766 O O . THR A 1 96 ? -7.511 -11.257 8.062 1.00 96.81 96 THR A O 1
ATOM 769 N N . THR A 1 97 ? -6.100 -9.906 9.176 1.00 98.06 97 THR A N 1
ATOM 770 C CA . THR A 1 97 ? -6.632 -8.637 8.655 1.00 98.06 97 THR A CA 1
ATOM 771 C C . THR A 1 97 ? -5.806 -8.130 7.479 1.00 98.06 97 THR A C 1
ATOM 773 O O . THR A 1 97 ? -6.362 -7.585 6.528 1.00 98.06 97 THR A O 1
ATOM 776 N N . ILE A 1 98 ? -4.487 -8.299 7.526 1.00 98.12 98 ILE A N 1
ATOM 777 C CA . ILE A 1 98 ? -3.569 -7.712 6.549 1.00 98.12 98 ILE A CA 1
ATOM 778 C C . ILE A 1 98 ? -3.490 -8.572 5.286 1.00 98.12 98 ILE A C 1
ATOM 780 O O . ILE A 1 98 ? -3.344 -9.787 5.361 1.00 98.12 98 ILE A O 1
ATOM 784 N N . LEU A 1 99 ? -3.581 -7.908 4.135 1.00 97.62 99 LEU A N 1
ATOM 785 C CA . LEU A 1 99 ? -3.219 -8.416 2.815 1.00 97.62 99 LEU A CA 1
ATOM 786 C C . LEU A 1 99 ? -1.968 -7.653 2.360 1.00 97.62 99 LEU A C 1
ATOM 788 O O . LEU A 1 99 ? -1.978 -6.418 2.305 1.00 97.62 99 LEU A O 1
ATOM 792 N N . VAL A 1 100 ? -0.883 -8.362 2.067 1.00 96.88 100 VAL A N 1
ATOM 793 C CA . VAL A 1 100 ? 0.421 -7.768 1.755 1.00 96.88 100 VAL A CA 1
ATOM 794 C C . VAL A 1 100 ? 0.450 -7.270 0.312 1.00 96.88 100 VAL A C 1
ATOM 796 O O . VAL A 1 100 ? 0.314 -8.047 -0.635 1.00 96.88 100 VAL A O 1
ATOM 799 N N . ALA A 1 101 ? 0.684 -5.966 0.148 1.00 95.75 101 ALA A N 1
ATOM 800 C CA . ALA A 1 101 ? 0.780 -5.301 -1.147 1.00 95.75 101 ALA A CA 1
ATOM 801 C C . ALA A 1 101 ? 2.216 -4.880 -1.509 1.00 95.75 101 ALA A C 1
ATOM 803 O O . ALA A 1 101 ? 2.967 -4.372 -0.666 1.00 95.75 101 ALA A O 1
ATOM 804 N N . ASN A 1 102 ? 2.601 -5.054 -2.781 1.00 91.44 102 ASN A N 1
ATOM 805 C CA . ASN A 1 102 ? 3.892 -4.586 -3.306 1.00 91.44 102 ASN A CA 1
ATOM 806 C C . ASN A 1 102 ? 3.892 -4.404 -4.842 1.00 91.44 102 ASN A C 1
ATOM 808 O O . ASN A 1 102 ? 3.417 -5.283 -5.554 1.00 91.44 102 ASN A O 1
ATOM 812 N N . ALA A 1 103 ? 4.504 -3.334 -5.371 1.00 80.50 103 ALA A N 1
ATOM 813 C CA . ALA A 1 103 ? 4.741 -3.175 -6.820 1.00 80.50 103 ALA A CA 1
ATOM 814 C C . ALA A 1 103 ? 6.064 -2.493 -7.201 1.00 80.50 103 ALA A C 1
ATOM 816 O O . ALA A 1 103 ? 6.429 -2.464 -8.375 1.00 80.50 103 ALA A O 1
ATOM 817 N N . THR A 1 104 ? 6.839 -1.982 -6.242 1.00 76.94 104 THR A N 1
ATOM 818 C CA . THR A 1 104 ? 8.093 -1.253 -6.525 1.00 76.94 104 THR A CA 1
ATOM 819 C C . THR A 1 104 ? 9.285 -2.175 -6.802 1.00 76.94 104 THR A C 1
ATOM 821 O O . THR A 1 104 ? 10.425 -1.723 -6.918 1.00 76.94 104 THR A O 1
ATOM 824 N N . LYS A 1 105 ? 9.038 -3.483 -6.924 1.00 87.56 105 LYS A N 1
ATOM 825 C CA . LYS A 1 105 ? 10.051 -4.517 -7.147 1.00 87.56 105 LYS A CA 1
ATOM 826 C C . LYS A 1 105 ? 9.974 -5.080 -8.571 1.00 87.56 105 LYS A C 1
ATOM 828 O O . LYS A 1 105 ? 8.937 -4.975 -9.230 1.00 87.56 105 LYS A O 1
ATOM 833 N N . PRO A 1 106 ? 11.056 -5.697 -9.079 1.00 93.38 106 PRO A N 1
ATOM 834 C CA . PRO A 1 106 ? 11.008 -6.422 -10.344 1.00 93.38 106 PRO A CA 1
ATOM 835 C C . PRO A 1 106 ? 9.962 -7.556 -10.321 1.00 93.38 106 PRO A C 1
ATOM 837 O O . PRO A 1 106 ? 9.824 -8.210 -9.284 1.00 93.38 106 PRO A O 1
ATOM 840 N N . PRO A 1 107 ? 9.292 -7.863 -11.453 1.00 94.94 107 PRO A N 1
ATOM 841 C CA . PRO A 1 107 ? 8.315 -8.955 -11.544 1.00 94.94 107 PRO A CA 1
ATOM 842 C C . PRO A 1 107 ? 8.813 -10.310 -11.019 1.00 94.94 107 PRO A C 1
ATOM 844 O O . PRO A 1 107 ? 8.069 -11.025 -10.357 1.00 94.94 107 PRO A O 1
ATOM 847 N N . SER A 1 108 ? 10.090 -10.641 -11.235 1.00 96.19 108 SER A N 1
ATOM 848 C CA . SER A 1 108 ? 10.694 -11.880 -10.725 1.00 96.19 108 SER A CA 1
ATOM 849 C C . SER A 1 108 ? 10.708 -11.961 -9.196 1.00 96.19 108 SER A C 1
ATOM 851 O O . SER A 1 108 ? 10.510 -13.034 -8.633 1.00 96.19 108 SER A O 1
ATOM 853 N N . ILE A 1 109 ? 10.908 -10.831 -8.514 1.00 95.94 109 ILE A N 1
ATOM 854 C CA . ILE A 1 109 ? 10.887 -10.766 -7.051 1.00 95.94 109 ILE A CA 1
ATOM 855 C C . ILE A 1 109 ? 9.453 -10.868 -6.535 1.00 95.94 109 ILE A C 1
ATOM 857 O O . ILE A 1 109 ? 9.213 -11.604 -5.586 1.00 95.94 109 ILE A O 1
ATOM 861 N N . LEU A 1 110 ? 8.502 -10.183 -7.176 1.00 96.25 110 LEU A N 1
ATOM 862 C CA . LEU A 1 110 ? 7.084 -10.258 -6.807 1.00 96.25 110 LEU A CA 1
ATOM 863 C C . LEU A 1 110 ? 6.538 -11.681 -6.964 1.00 96.25 110 LEU A C 1
ATOM 865 O O . LEU A 1 110 ? 5.924 -12.204 -6.038 1.00 96.25 110 LEU A O 1
ATOM 869 N N . LYS A 1 111 ? 6.862 -12.348 -8.080 1.00 97.06 111 LYS A N 1
ATOM 870 C CA . LYS A 1 111 ? 6.555 -13.768 -8.284 1.00 97.06 111 LYS A CA 1
ATOM 871 C C . LYS A 1 111 ? 7.106 -14.625 -7.149 1.00 97.06 111 LYS A C 1
ATOM 873 O O . LYS A 1 111 ? 6.380 -15.440 -6.591 1.00 97.06 111 LYS A O 1
ATOM 878 N N . LYS A 1 112 ? 8.362 -14.393 -6.748 1.00 97.12 112 LYS A N 1
ATOM 879 C CA . LYS A 1 112 ? 8.962 -15.143 -5.643 1.00 97.12 112 LYS A CA 1
ATOM 880 C C . LYS A 1 112 ? 8.287 -14.872 -4.297 1.00 97.12 112 LYS A C 1
ATOM 882 O O . LYS A 1 112 ? 8.185 -15.781 -3.485 1.00 97.12 112 LYS A O 1
ATOM 887 N N . GLN A 1 113 ? 7.839 -13.644 -4.047 1.00 95.44 113 GLN A N 1
ATOM 888 C CA . GLN A 1 113 ? 7.094 -13.324 -2.829 1.00 95.44 113 GLN A CA 1
ATOM 889 C C . GLN A 1 113 ? 5.734 -14.024 -2.804 1.00 95.44 113 GLN A C 1
ATOM 891 O O . GLN A 1 113 ? 5.375 -14.566 -1.767 1.00 95.44 113 GLN A O 1
ATOM 896 N N . HIS A 1 114 ? 5.029 -14.076 -3.934 1.00 96.69 114 HIS A N 1
ATOM 897 C CA . HIS A 1 114 ? 3.771 -14.814 -4.052 1.00 96.69 114 HIS A CA 1
ATOM 898 C C . HIS A 1 114 ? 3.960 -16.322 -3.827 1.00 96.69 114 HIS A C 1
ATOM 900 O O . HIS A 1 114 ? 3.233 -16.916 -3.048 1.00 96.69 114 HIS A O 1
ATOM 906 N 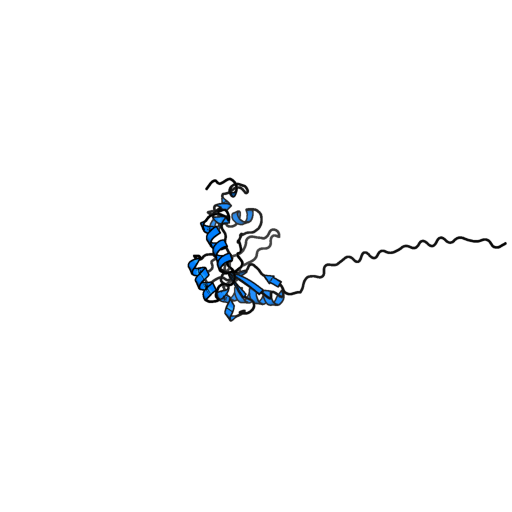N . GLU A 1 115 ? 4.989 -16.939 -4.424 1.00 96.94 115 GLU A N 1
ATOM 907 C CA . GLU A 1 115 ? 5.328 -18.360 -4.195 1.00 96.94 115 GLU A CA 1
ATOM 908 C C . GLU A 1 115 ? 5.616 -18.711 -2.725 1.00 96.94 115 GLU A C 1
ATOM 910 O O . GLU A 1 115 ? 5.624 -19.887 -2.367 1.00 96.94 115 GLU A O 1
ATOM 915 N N . LEU A 1 116 ? 5.947 -17.713 -1.906 1.00 95.38 116 LEU A N 1
ATOM 916 C CA . LEU A 1 116 ? 6.260 -17.867 -0.488 1.00 95.38 116 LEU A CA 1
ATOM 917 C C . LEU A 1 116 ? 5.120 -17.367 0.418 1.00 95.38 116 LEU A C 1
ATOM 919 O O . LEU A 1 116 ? 5.356 -17.197 1.609 1.00 95.38 116 LEU A O 1
ATOM 923 N N . ASP A 1 117 ? 3.934 -17.087 -0.133 1.00 91.75 117 ASP A N 1
ATOM 924 C CA . ASP A 1 117 ? 2.775 -16.532 0.585 1.00 91.75 117 ASP A CA 1
ATOM 925 C C . ASP A 1 117 ? 3.055 -15.171 1.270 1.00 91.75 117 ASP A C 1
ATOM 927 O O . ASP A 1 117 ? 2.472 -14.825 2.295 1.00 91.75 117 ASP A O 1
ATOM 931 N N . TYR A 1 118 ? 3.955 -14.365 0.689 1.00 92.44 118 TYR A N 1
ATOM 932 C CA . TYR A 1 118 ? 4.322 -13.011 1.144 1.00 92.44 118 TYR A CA 1
ATOM 933 C C . TYR A 1 118 ? 3.873 -11.901 0.173 1.00 92.44 118 TYR A C 1
ATOM 935 O O . TYR A 1 118 ? 4.455 -10.808 0.156 1.00 92.44 118 TYR A O 1
ATOM 943 N N . LEU A 1 119 ? 2.887 -12.173 -0.684 1.00 96.12 119 LEU A N 1
ATOM 944 C CA . LEU A 1 119 ? 2.282 -11.189 -1.583 1.00 96.12 119 LEU A CA 1
ATOM 945 C C . LEU A 1 119 ? 0.845 -11.596 -1.923 1.00 96.12 119 LEU A C 1
ATOM 947 O O . LEU A 1 119 ? 0.645 -12.597 -2.602 1.00 96.12 119 LEU A O 1
ATOM 951 N N . ASP A 1 120 ? -0.123 -10.771 -1.529 1.00 97.25 120 ASP A N 1
ATOM 952 C CA . ASP A 1 120 ? -1.545 -10.965 -1.844 1.00 97.25 120 ASP A CA 1
ATOM 953 C C . ASP A 1 120 ? -2.011 -10.072 -3.003 1.00 97.25 120 ASP A C 1
ATOM 955 O O . ASP A 1 120 ? -2.963 -10.400 -3.711 1.00 97.25 120 ASP A O 1
ATOM 959 N N . VAL A 1 121 ? -1.377 -8.904 -3.177 1.00 97.19 121 VAL A N 1
ATOM 960 C CA . VAL A 1 121 ? -1.808 -7.869 -4.130 1.00 97.19 121 VAL A CA 1
ATOM 961 C C . VAL A 1 121 ? -0.602 -7.166 -4.758 1.00 97.19 121 VAL A C 1
ATOM 963 O O . VAL A 1 121 ? 0.320 -6.732 -4.065 1.00 97.19 121 VAL A O 1
ATOM 966 N N . ILE A 1 122 ? -0.628 -6.955 -6.076 1.00 96.75 122 ILE A N 1
ATOM 967 C CA . ILE A 1 122 ? 0.329 -6.066 -6.750 1.00 96.75 122 ILE A CA 1
ATOM 968 C C . ILE A 1 122 ? -0.229 -4.637 -6.706 1.00 96.75 122 ILE A C 1
ATOM 970 O O . ILE A 1 122 ? -0.937 -4.207 -7.607 1.00 96.75 122 ILE A O 1
ATOM 974 N N . ALA A 1 123 ? 0.047 -3.878 -5.651 1.00 89.06 123 ALA A N 1
ATOM 975 C CA . ALA A 1 123 ? -0.429 -2.495 -5.514 1.00 89.06 123 ALA A CA 1
ATOM 976 C C . ALA A 1 123 ? 0.729 -1.495 -5.483 1.00 89.06 123 ALA A C 1
ATOM 978 O O . ALA A 1 123 ? 1.861 -1.883 -5.208 1.00 89.06 123 ALA A O 1
ATOM 979 N N . GLU A 1 124 ? 0.426 -0.212 -5.716 1.00 86.44 124 GLU A N 1
ATOM 980 C CA . GLU A 1 124 ? 1.384 0.907 -5.856 1.00 86.44 124 GLU A CA 1
ATOM 981 C C . GLU A 1 124 ? 2.028 1.048 -7.238 1.00 86.44 124 GLU A C 1
ATOM 983 O O . GLU A 1 124 ? 3.068 1.693 -7.392 1.00 86.44 124 GLU A O 1
ATOM 988 N N . VAL A 1 125 ? 1.419 0.476 -8.277 1.00 89.94 125 VAL A N 1
ATOM 989 C CA . VAL A 1 125 ? 1.850 0.758 -9.650 1.00 89.94 125 VAL A CA 1
ATOM 990 C C . VAL A 1 125 ? 1.503 2.216 -9.950 1.00 89.94 125 VAL A C 1
ATOM 992 O O . VAL A 1 125 ? 0.332 2.574 -9.987 1.00 89.94 125 VAL A O 1
ATOM 995 N N . ALA A 1 126 ? 2.502 3.080 -10.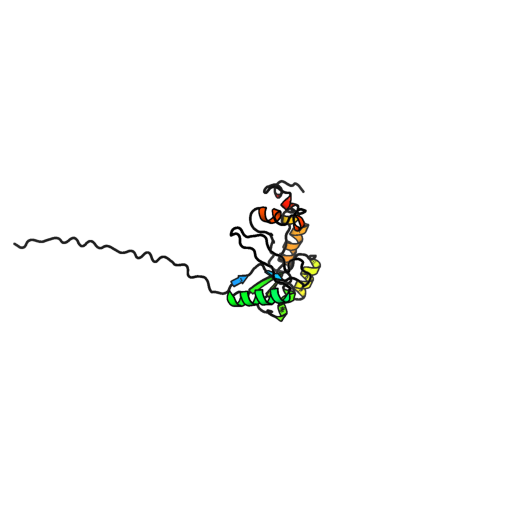134 1.00 86.50 126 ALA A N 1
ATOM 996 C CA . ALA A 1 126 ? 2.285 4.529 -10.217 1.00 86.50 126 ALA A CA 1
ATOM 997 C C . ALA A 1 126 ? 2.881 5.171 -11.493 1.00 86.50 126 ALA A C 1
ATOM 999 O O . ALA A 1 126 ? 3.705 6.086 -11.417 1.00 86.50 126 ALA A O 1
ATOM 1000 N N . PRO A 1 127 ? 2.466 4.718 -12.693 1.00 84.12 127 PRO A N 1
ATOM 1001 C CA . PRO A 1 127 ? 3.050 5.133 -13.971 1.00 84.12 127 PRO A CA 1
ATOM 1002 C C . PRO A 1 127 ? 2.788 6.601 -14.299 1.00 84.12 127 PRO A C 1
ATOM 1004 O O . PRO A 1 127 ? 3.541 7.221 -15.052 1.00 84.12 127 PRO A O 1
ATOM 1007 N N . PHE A 1 128 ? 1.740 7.167 -13.695 1.00 78.19 128 PHE A N 1
ATOM 1008 C CA . PHE A 1 128 ? 1.352 8.559 -13.849 1.00 78.19 128 PHE A CA 1
ATOM 1009 C C . PHE A 1 128 ? 2.503 9.522 -13.526 1.00 78.19 128 PHE A C 1
ATOM 1011 O O . PHE A 1 128 ? 2.713 10.482 -14.260 1.00 78.19 128 PHE A O 1
ATOM 1018 N N . TYR A 1 129 ? 3.315 9.246 -12.503 1.00 77.06 129 TYR A N 1
ATOM 1019 C CA . TYR A 1 129 ? 4.416 10.139 -12.110 1.00 77.06 129 TYR A CA 1
ATOM 1020 C C . TYR A 1 129 ? 5.543 10.223 -13.124 1.00 77.06 129 TYR A C 1
ATOM 1022 O O . TYR A 1 129 ? 6.178 11.269 -13.271 1.00 77.06 129 TYR A O 1
ATOM 1030 N N . GLU A 1 130 ? 5.755 9.132 -13.847 1.00 78.75 130 GLU A N 1
ATOM 1031 C CA . GLU A 1 130 ? 6.694 9.056 -14.960 1.00 78.75 130 GLU A CA 1
ATOM 1032 C C . GLU A 1 130 ? 6.037 9.490 -16.280 1.00 78.75 130 GLU A C 1
ATOM 1034 O O . GLU A 1 130 ? 6.696 9.535 -17.315 1.00 78.75 130 GLU A O 1
ATOM 1039 N N . GLY A 1 131 ? 4.741 9.826 -16.253 1.00 77.62 131 GLY A N 1
ATOM 1040 C CA . GLY A 1 131 ? 3.924 10.164 -17.412 1.00 77.62 131 GLY A CA 1
ATOM 1041 C C . GLY A 1 131 ? 3.831 9.029 -18.428 1.00 77.62 131 GLY A C 1
ATOM 1042 O O . GLY A 1 131 ? 3.824 9.300 -19.624 1.00 77.62 131 GLY A O 1
ATOM 1043 N N . LYS A 1 132 ? 3.794 7.779 -17.961 1.00 84.31 132 LYS A N 1
ATOM 1044 C CA . LYS A 1 132 ? 3.639 6.587 -18.801 1.00 84.31 132 LYS A CA 1
ATOM 1045 C C . LYS A 1 132 ? 2.171 6.181 -18.885 1.00 84.31 132 LYS A C 1
ATOM 1047 O O . LYS A 1 132 ? 1.446 6.241 -17.890 1.00 84.31 132 LYS A O 1
ATOM 1052 N N . LYS A 1 133 ? 1.751 5.720 -20.063 1.00 86.00 133 LYS A N 1
ATOM 1053 C CA . LYS A 1 133 ? 0.455 5.057 -20.255 1.00 86.00 133 LYS A CA 1
ATOM 1054 C C . LYS A 1 133 ? 0.467 3.655 -19.628 1.00 86.00 133 LYS A C 1
ATOM 1056 O O . LYS A 1 133 ? 1.530 3.086 -19.376 1.00 86.00 133 LYS A O 1
ATOM 1061 N N . LEU A 1 134 ? -0.715 3.099 -19.356 1.00 87.50 134 LEU A N 1
ATOM 1062 C CA . LEU A 1 134 ? -0.846 1.771 -18.734 1.00 87.50 134 LEU A CA 1
ATOM 1063 C C . LEU A 1 134 ? -0.425 0.621 -19.662 1.00 87.50 134 LEU A C 1
ATOM 1065 O O . LEU A 1 134 ? -0.016 -0.429 -19.173 1.00 87.50 134 LEU A O 1
ATOM 1069 N N . ASP A 1 135 ? -0.482 0.833 -20.975 1.00 88.81 135 ASP A N 1
ATOM 1070 C CA . ASP A 1 135 ? -0.029 -0.097 -22.015 1.00 88.81 135 ASP A CA 1
ATOM 1071 C C . ASP A 1 135 ? 1.481 -0.007 -22.296 1.00 88.81 135 ASP A C 1
ATOM 1073 O O . ASP A 1 135 ? 2.023 -0.820 -23.044 1.00 88.81 135 ASP A O 1
ATOM 1077 N N . HIS A 1 136 ? 2.198 0.934 -21.672 1.00 92.50 136 HIS A N 1
ATOM 1078 C CA . HIS A 1 136 ? 3.646 1.021 -21.809 1.00 92.50 136 HIS A CA 1
ATOM 1079 C C . HIS A 1 136 ? 4.293 -0.301 -21.326 1.00 92.50 136 HIS A C 1
ATOM 1081 O O . HIS A 1 136 ? 3.998 -0.738 -20.209 1.00 92.50 136 HIS A O 1
ATOM 1087 N N . PRO A 1 137 ? 5.261 -0.907 -22.051 1.00 93.00 137 PRO A N 1
ATOM 1088 C CA . PRO A 1 137 ? 5.812 -2.233 -21.718 1.00 93.00 137 PRO A CA 1
ATOM 1089 C C . PRO A 1 137 ? 6.345 -2.380 -20.281 1.00 93.00 137 PRO A C 1
ATOM 1091 O O . PRO A 1 137 ? 6.193 -3.418 -19.637 1.00 93.00 137 PRO A O 1
ATOM 1094 N N . SER A 1 138 ? 6.956 -1.315 -19.742 1.00 90.88 138 SER A N 1
ATOM 1095 C CA . SER A 1 138 ? 7.417 -1.273 -18.340 1.00 90.88 138 SER A CA 1
ATOM 1096 C C . SER A 1 138 ? 6.306 -1.415 -17.284 1.00 90.88 138 SER A C 1
ATOM 1098 O O . SER A 1 138 ? 6.610 -1.793 -16.152 1.00 90.88 138 SER A O 1
ATOM 1100 N N . ILE A 1 139 ? 5.047 -1.162 -17.655 1.00 92.25 139 ILE A N 1
ATOM 1101 C CA . ILE A 1 139 ? 3.851 -1.264 -16.811 1.00 92.25 139 ILE A CA 1
ATOM 1102 C C . ILE A 1 139 ? 3.071 -2.534 -17.148 1.00 92.25 139 ILE A C 1
ATOM 1104 O O . ILE A 1 139 ? 2.725 -3.291 -16.244 1.00 92.25 139 ILE A O 1
ATOM 1108 N N . GLU A 1 140 ? 2.887 -2.823 -18.439 1.00 93.69 140 GLU A N 1
ATOM 1109 C CA . GLU A 1 140 ? 2.185 -4.011 -18.945 1.00 93.69 140 GLU A CA 1
ATOM 1110 C C . GLU A 1 140 ? 2.710 -5.316 -18.315 1.00 93.69 140 GLU A C 1
ATOM 1112 O O . GLU A 1 140 ? 1.940 -6.215 -17.980 1.00 93.69 140 GLU A O 1
ATOM 1117 N N . ARG A 1 141 ? 4.024 -5.399 -18.055 1.00 94.88 141 ARG A N 1
ATOM 1118 C CA . ARG A 1 141 ? 4.649 -6.547 -17.374 1.00 94.88 141 ARG A CA 1
ATOM 1119 C C . ARG A 1 141 ? 4.062 -6.858 -15.988 1.00 94.88 141 ARG A C 1
ATOM 1121 O O . ARG A 1 141 ? 4.112 -8.009 -15.570 1.00 94.88 141 ARG A O 1
ATOM 1128 N N . TYR A 1 142 ? 3.534 -5.862 -15.273 1.00 95.75 142 TYR A N 1
ATOM 1129 C CA . TYR A 1 142 ? 2.897 -6.057 -13.968 1.00 95.75 142 TYR A CA 1
ATOM 1130 C C . TYR A 1 142 ? 1.454 -6.541 -14.106 1.00 95.75 142 TYR A C 1
ATOM 1132 O O . TYR A 1 142 ? 1.038 -7.382 -13.319 1.00 95.75 142 TYR A O 1
ATOM 1140 N N . PHE A 1 143 ? 0.721 -6.082 -15.127 1.00 95.31 143 PHE A N 1
ATOM 1141 C CA . PHE A 1 143 ? -0.608 -6.614 -15.450 1.00 95.31 143 PHE A CA 1
ATOM 1142 C C . PHE A 1 143 ? -0.536 -8.089 -15.858 1.00 95.31 143 PHE A C 1
ATOM 1144 O O . PHE A 1 143 ? -1.280 -8.903 -15.322 1.00 95.31 143 PHE A O 1
ATOM 1151 N N . LYS A 1 144 ? 0.419 -8.445 -16.729 1.00 96.25 144 LYS A N 1
ATOM 1152 C CA . LYS A 1 144 ? 0.679 -9.841 -17.121 1.00 96.25 144 LYS A CA 1
ATOM 1153 C C . LYS A 1 144 ? 1.033 -10.712 -15.921 1.00 96.25 144 LYS A C 1
ATOM 1155 O O . LYS A 1 144 ? 0.523 -11.817 -15.797 1.00 96.25 144 LYS A O 1
ATOM 1160 N N . LEU A 1 145 ? 1.874 -10.202 -15.019 1.00 97.12 145 LEU A N 1
ATOM 1161 C CA . LEU A 1 145 ? 2.201 -10.926 -13.795 1.00 97.12 145 LEU A CA 1
ATOM 1162 C C . LEU A 1 145 ? 0.974 -11.090 -12.887 1.00 97.12 145 LEU A C 1
ATOM 1164 O O . LEU A 1 145 ? 0.770 -12.169 -12.349 1.00 97.12 145 LEU A O 1
ATOM 1168 N N . ALA A 1 146 ? 0.159 -10.049 -12.709 1.00 97.25 146 ALA A N 1
ATOM 1169 C CA . ALA A 1 146 ? -1.053 -10.126 -11.895 1.00 97.25 146 ALA A CA 1
ATOM 1170 C C . ALA A 1 146 ? -2.028 -11.189 -12.429 1.00 97.25 146 ALA A C 1
ATOM 1172 O O . ALA A 1 146 ? -2.553 -11.983 -11.652 1.00 97.25 146 ALA A O 1
ATOM 1173 N N . GLU A 1 147 ? -2.198 -11.250 -13.754 1.00 97.75 147 GLU A N 1
ATOM 1174 C CA . GLU A 1 147 ? -2.975 -12.292 -14.434 1.00 97.75 147 GLU A CA 1
ATOM 1175 C C . GLU A 1 147 ? -2.366 -13.689 -14.231 1.00 97.75 147 GLU A C 1
ATOM 1177 O O . GLU A 1 147 ? -3.085 -14.610 -13.854 1.00 97.75 147 GLU A O 1
ATOM 1182 N N . GLU A 1 148 ? -1.047 -13.842 -14.408 1.00 97.94 148 GLU A N 1
ATOM 1183 C CA . GLU A 1 148 ? -0.331 -15.112 -14.201 1.00 97.94 148 GLU A CA 1
ATOM 1184 C C . GLU A 1 148 ? -0.486 -15.642 -12.767 1.00 97.94 148 GLU A C 1
ATOM 1186 O O . GLU A 1 148 ? -0.683 -16.840 -12.566 1.00 97.94 148 GLU A O 1
ATOM 1191 N N . LEU A 1 149 ? -0.385 -14.759 -11.771 1.00 97.75 149 LEU A N 1
ATOM 1192 C CA . LEU A 1 149 ? -0.472 -15.119 -10.355 1.00 97.75 149 LEU A CA 1
ATOM 1193 C C . LEU A 1 149 ? -1.920 -15.221 -9.852 1.00 97.75 149 LEU A C 1
ATOM 1195 O O . LEU A 1 149 ? -2.150 -15.788 -8.789 1.00 97.75 149 LEU A O 1
ATOM 1199 N N . GLY A 1 150 ? -2.894 -14.679 -10.588 1.00 97.69 150 GLY A N 1
ATOM 1200 C CA . GLY A 1 150 ? -4.289 -14.615 -10.151 1.00 97.69 150 GLY A CA 1
ATOM 1201 C C . GLY A 1 150 ? -4.529 -13.640 -8.992 1.00 97.69 150 GLY A C 1
ATOM 1202 O O . GLY A 1 150 ? -5.432 -13.865 -8.186 1.00 97.69 150 GLY A O 1
ATOM 1203 N N . VAL A 1 151 ? -3.738 -12.565 -8.899 1.00 96.81 151 VAL A N 1
ATOM 1204 C CA . VAL A 1 151 ? -3.830 -11.557 -7.826 1.00 96.81 151 VAL A CA 1
ATOM 1205 C C . VAL A 1 151 ? -4.338 -10.209 -8.348 1.00 96.81 151 VAL A C 1
ATOM 1207 O O . VAL A 1 151 ? -4.110 -9.872 -9.512 1.00 96.81 151 VAL A O 1
ATOM 1210 N N . PRO A 1 152 ? -5.001 -9.382 -7.516 1.00 96.31 152 PRO A N 1
ATOM 1211 C CA . PRO A 1 152 ? -5.410 -8.046 -7.930 1.00 96.31 152 PRO A CA 1
ATOM 1212 C C . PRO A 1 152 ? -4.207 -7.130 -8.192 1.00 96.31 152 PRO A C 1
ATOM 1214 O O . PRO A 1 152 ? -3.143 -7.277 -7.584 1.00 96.31 152 PRO A O 1
ATOM 1217 N N . ILE A 1 153 ? -4.416 -6.130 -9.052 1.00 94.69 153 ILE A N 1
ATOM 1218 C CA . ILE A 1 153 ? -3.457 -5.055 -9.319 1.00 94.69 153 ILE A CA 1
ATOM 1219 C C . ILE A 1 153 ? -4.075 -3.679 -9.049 1.00 94.69 153 ILE A C 1
ATOM 1221 O O . ILE A 1 153 ? -5.193 -3.398 -9.479 1.00 94.69 153 ILE A O 1
ATOM 1225 N N . GLY A 1 154 ? -3.345 -2.822 -8.332 1.00 91.38 154 GLY A N 1
ATOM 1226 C CA . GLY A 1 154 ? -3.767 -1.472 -7.956 1.00 91.38 154 GLY A CA 1
ATOM 1227 C C . GLY A 1 154 ? -2.857 -0.388 -8.535 1.00 91.38 154 GLY A C 1
ATOM 1228 O O . GLY A 1 154 ? -1.637 -0.432 -8.353 1.00 91.38 154 GLY A O 1
ATOM 1229 N N . VAL A 1 155 ? -3.459 0.610 -9.193 1.00 89.19 155 VAL A N 1
ATOM 1230 C CA . VAL A 1 155 ? -2.762 1.810 -9.679 1.00 89.19 155 VAL A CA 1
ATOM 1231 C C . VAL A 1 155 ? -2.854 2.912 -8.627 1.00 89.19 155 VAL A C 1
ATOM 1233 O O . VAL A 1 155 ? -3.952 3.345 -8.279 1.00 89.19 155 VAL A O 1
ATOM 1236 N N . HIS A 1 156 ? -1.710 3.374 -8.127 1.00 87.19 156 HIS A N 1
ATOM 1237 C CA . HIS A 1 156 ? -1.652 4.404 -7.093 1.00 87.19 156 HIS A CA 1
ATOM 1238 C C . HIS A 1 156 ? -1.501 5.806 -7.687 1.00 87.19 156 HIS A C 1
ATOM 1240 O O . HIS A 1 156 ? -0.715 6.037 -8.610 1.00 87.19 156 HIS A O 1
ATOM 1246 N N . ILE A 1 157 ? -2.256 6.748 -7.116 1.00 77.44 157 ILE A N 1
ATOM 1247 C CA . ILE A 1 157 ? -2.218 8.169 -7.451 1.00 77.44 157 ILE A CA 1
ATOM 1248 C C . ILE A 1 157 ? -2.260 8.980 -6.152 1.00 77.44 157 ILE A C 1
ATOM 1250 O O . ILE A 1 157 ? -3.237 8.968 -5.408 1.00 77.44 157 ILE A O 1
ATOM 1254 N N . PHE A 1 158 ? -1.210 9.752 -5.930 1.00 66.38 158 PHE A N 1
ATOM 1255 C CA . PHE A 1 158 ? -1.020 10.716 -4.851 1.00 66.38 158 PHE A CA 1
ATOM 1256 C C . PHE A 1 158 ? -0.713 12.118 -5.403 1.00 66.38 158 PHE A C 1
ATOM 1258 O O . PHE A 1 158 ? 0.098 12.254 -6.325 1.00 66.38 158 PHE A O 1
ATOM 1265 N N . PRO A 1 159 ? -1.256 13.175 -4.785 1.00 63.66 159 PRO A N 1
ATOM 1266 C CA . PRO A 1 159 ? -2.494 13.207 -4.005 1.00 63.66 159 PRO A CA 1
ATOM 1267 C C . PRO A 1 159 ? -3.708 13.214 -4.947 1.00 63.66 159 PRO A C 1
ATOM 1269 O O . PRO A 1 159 ? -3.741 13.952 -5.928 1.00 63.66 159 PRO A O 1
ATOM 1272 N N . GLY A 1 160 ? -4.710 12.383 -4.655 1.00 49.97 160 GLY A N 1
ATOM 1273 C CA . GLY A 1 160 ? -5.954 12.344 -5.424 1.00 49.97 160 GLY A CA 1
ATOM 1274 C C . GLY A 1 160 ? -6.683 13.700 -5.442 1.00 49.97 160 GLY A C 1
ATOM 1275 O O . GLY A 1 160 ? -6.807 14.361 -4.410 1.00 49.97 160 GLY A O 1
ATOM 1276 N N . SER A 1 161 ? -7.221 14.063 -6.614 1.00 38.44 161 SER A N 1
ATOM 1277 C CA . SER A 1 161 ? -7.872 15.339 -7.005 1.00 38.44 161 SER A CA 1
ATOM 1278 C C . SER A 1 161 ? -6.918 16.384 -7.638 1.00 38.44 161 SER A C 1
ATOM 1280 O O . SER A 1 161 ? -5.706 16.210 -7.538 1.00 38.44 161 SER A O 1
ATOM 1282 N N . PRO A 1 162 ? -7.427 17.370 -8.421 1.00 43.66 162 PRO A N 1
ATOM 1283 C CA . PRO A 1 162 ? -6.679 18.038 -9.500 1.00 43.66 162 PRO A CA 1
ATOM 1284 C C . PRO A 1 162 ? -5.330 18.571 -9.015 1.00 43.66 162 PRO A C 1
ATOM 1286 O O . PRO A 1 162 ? -5.304 19.109 -7.916 1.00 43.66 162 PRO A O 1
ATOM 1289 N N . ASN A 1 163 ? -4.281 18.418 -9.849 1.00 49.62 163 ASN A N 1
ATOM 1290 C CA . ASN A 1 163 ? -2.828 18.733 -9.761 1.00 49.62 163 ASN A CA 1
ATOM 1291 C C . ASN A 1 163 ? -2.268 19.575 -8.592 1.00 49.62 163 ASN A C 1
ATOM 1293 O O . ASN A 1 163 ? -1.086 19.499 -8.278 1.00 49.62 163 ASN A O 1
ATOM 1297 N N . PHE A 1 164 ? -3.080 20.379 -7.930 1.00 52.53 164 PHE A N 1
ATOM 1298 C CA . PHE A 1 164 ? -2.767 21.249 -6.813 1.00 52.53 164 PHE A CA 1
ATOM 1299 C C . PHE A 1 164 ? -2.008 20.583 -5.663 1.00 52.53 164 PHE A C 1
ATOM 1301 O O . PHE A 1 164 ? -1.104 21.195 -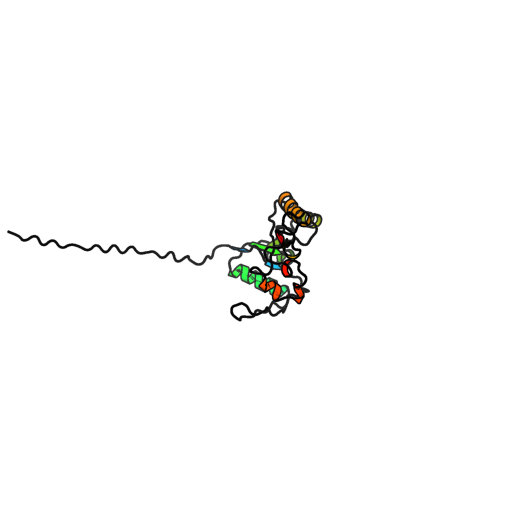5.105 1.00 52.53 164 PHE A O 1
ATOM 1308 N N . GLY A 1 165 ? -2.295 19.325 -5.329 1.00 56.88 165 GLY A N 1
ATOM 1309 C CA . GLY A 1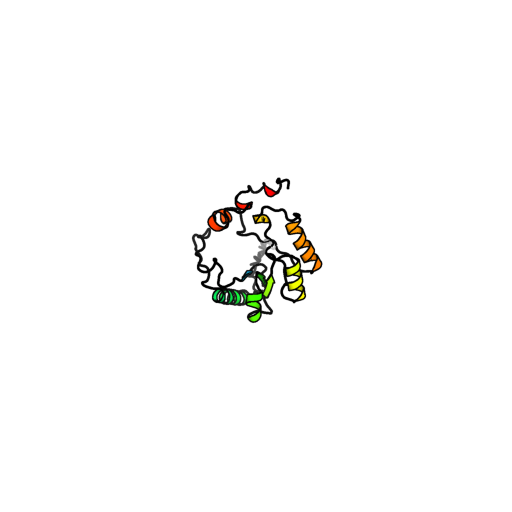 165 ? -1.539 18.657 -4.273 1.00 56.88 165 GLY A CA 1
ATOM 1310 C C . GLY A 1 165 ? -0.098 18.282 -4.669 1.00 56.88 165 GLY A C 1
ATOM 1311 O O . GLY A 1 165 ? 0.759 18.230 -3.791 1.00 56.88 165 GLY A O 1
ATOM 1312 N N . LEU A 1 166 ? 0.204 18.125 -5.967 1.00 59.12 166 LEU A N 1
ATOM 1313 C CA . LEU A 1 166 ? 1.587 18.003 -6.454 1.00 59.12 166 LEU A CA 1
ATOM 1314 C C . LEU A 1 166 ? 2.358 19.321 -6.253 1.00 59.12 166 LEU A C 1
ATOM 1316 O O . LEU A 1 166 ? 3.537 19.304 -5.910 1.00 59.12 166 LEU A O 1
ATOM 1320 N N . HIS A 1 167 ? 1.674 20.461 -6.399 1.00 61.28 167 HIS A N 1
ATOM 1321 C CA . HIS A 1 167 ? 2.236 21.808 -6.232 1.00 61.28 167 HIS A CA 1
ATOM 1322 C C . HIS A 1 167 ? 2.524 22.205 -4.777 1.00 61.28 167 HIS A C 1
ATOM 1324 O O . HIS A 1 167 ? 3.255 23.164 -4.549 1.00 61.28 167 HIS A O 1
ATOM 1330 N N . TYR A 1 168 ? 2.001 21.468 -3.792 1.00 61.88 168 TYR A N 1
ATOM 1331 C CA . TYR A 1 168 ? 2.247 21.740 -2.371 1.00 61.88 168 TYR A CA 1
ATOM 1332 C C . TYR A 1 168 ? 3.505 21.090 -1.800 1.00 61.88 168 TYR A C 1
ATOM 1334 O O . TYR A 1 168 ? 3.923 21.461 -0.705 1.00 61.88 168 TYR A O 1
ATOM 1342 N N . LEU A 1 169 ? 4.095 20.129 -2.512 1.00 65.69 169 LEU A N 1
ATOM 1343 C CA . LEU A 1 169 ? 5.330 19.459 -2.103 1.00 65.69 169 LEU A CA 1
ATOM 1344 C C . LEU A 1 169 ? 6.376 19.551 -3.227 1.00 65.69 169 LEU A C 1
ATOM 1346 O O . LEU A 1 169 ? 6.827 18.514 -3.719 1.00 65.69 169 LEU A O 1
ATOM 1350 N N . PRO A 1 170 ? 6.746 20.762 -3.686 1.00 64.19 170 PRO A N 1
ATOM 1351 C CA . PRO A 1 170 ? 7.625 20.931 -4.842 1.00 64.19 170 PRO A CA 1
ATOM 1352 C C . PRO A 1 170 ? 9.017 20.328 -4.620 1.00 64.19 170 PRO A C 1
ATOM 1354 O O . PRO A 1 170 ? 9.619 19.832 -5.569 1.00 64.19 170 PRO A O 1
ATOM 1357 N N . GLU A 1 171 ? 9.504 20.276 -3.380 1.00 66.94 171 GLU A N 1
ATOM 1358 C CA . GLU A 1 171 ? 10.786 19.649 -3.042 1.00 66.94 171 GLU A CA 1
ATOM 1359 C C . GLU A 1 171 ? 10.764 18.123 -3.233 1.00 66.94 171 GLU A C 1
ATOM 1361 O O . GLU A 1 171 ? 11.802 17.522 -3.497 1.00 66.94 171 GLU A O 1
ATOM 1366 N N . VAL A 1 172 ? 9.588 17.495 -3.114 1.00 64.62 172 VAL A N 1
ATOM 1367 C CA . VAL A 1 172 ? 9.412 16.035 -3.211 1.00 64.62 172 VAL A CA 1
ATOM 1368 C C . VAL A 1 172 ? 8.873 15.618 -4.583 1.00 64.62 172 VAL A C 1
ATOM 1370 O O . VAL A 1 172 ? 9.216 14.549 -5.082 1.00 64.62 172 VAL A O 1
ATOM 1373 N N . LEU A 1 173 ? 8.030 16.448 -5.204 1.00 66.50 173 LEU A N 1
ATOM 1374 C CA . LEU A 1 173 ? 7.228 16.094 -6.382 1.00 66.50 173 LEU A CA 1
ATOM 1375 C C . LEU A 1 173 ? 7.506 16.982 -7.603 1.00 66.50 173 LEU A C 1
ATOM 1377 O O . LEU A 1 173 ? 7.035 16.667 -8.694 1.00 66.50 173 LEU A O 1
ATOM 1381 N N . GLY A 1 174 ? 8.273 18.069 -7.459 1.00 63.22 174 GLY A N 1
ATOM 1382 C CA . GLY A 1 174 ? 8.499 19.053 -8.528 1.00 63.22 174 GLY A CA 1
ATOM 1383 C C . GLY A 1 174 ? 9.231 18.501 -9.756 1.00 63.22 174 GLY A C 1
ATOM 1384 O O . GLY A 1 174 ? 9.107 19.039 -10.856 1.00 63.22 174 GLY A O 1
ATOM 1385 N N . SER A 1 175 ? 9.960 17.395 -9.597 1.00 65.31 175 SER A N 1
ATOM 1386 C CA . SER A 1 175 ? 10.650 16.702 -10.690 1.00 65.31 175 SER A CA 1
ATOM 1387 C C . SER A 1 175 ? 9.777 15.685 -11.433 1.00 65.31 175 SER A C 1
ATOM 1389 O O . SER A 1 175 ? 10.200 15.171 -12.469 1.00 65.31 175 SER A O 1
ATOM 1391 N N . MET A 1 176 ? 8.570 15.374 -10.945 1.00 70.06 176 MET A N 1
ATOM 1392 C CA . MET A 1 176 ? 7.706 14.377 -11.583 1.00 70.06 176 MET A CA 1
ATOM 1393 C C . MET A 1 176 ? 7.209 14.880 -12.941 1.00 70.06 176 MET A C 1
ATOM 1395 O O . MET A 1 176 ? 6.849 16.047 -13.101 1.00 70.06 176 MET A O 1
ATOM 1399 N N . ARG A 1 177 ? 7.132 13.997 -13.943 1.00 63.50 177 ARG A N 1
ATOM 1400 C CA . ARG A 1 177 ? 6.681 14.388 -15.290 1.00 63.50 177 ARG A CA 1
ATOM 1401 C C . ARG A 1 177 ? 5.247 14.918 -15.253 1.00 63.50 177 ARG A C 1
ATOM 1403 O O . ARG A 1 177 ? 4.962 15.921 -15.896 1.00 63.50 177 ARG A O 1
ATOM 1410 N N . ALA A 1 178 ? 4.385 14.305 -14.440 1.00 60.62 178 ALA A N 1
ATOM 1411 C CA . ALA A 1 178 ? 3.013 14.766 -14.222 1.00 60.62 178 ALA A CA 1
ATOM 1412 C C . ALA A 1 178 ? 2.914 16.161 -13.582 1.00 60.62 178 ALA A C 1
ATOM 1414 O O . ALA A 1 178 ? 1.988 16.897 -13.904 1.00 60.62 178 ALA A O 1
ATOM 1415 N N . TYR A 1 179 ? 3.868 16.553 -12.727 1.00 57.53 179 TYR A N 1
ATOM 1416 C CA . TYR A 1 179 ? 3.933 17.919 -12.188 1.00 57.53 179 TYR A CA 1
ATOM 1417 C C . TYR A 1 179 ? 4.118 18.951 -13.311 1.00 57.53 179 TYR A C 1
ATOM 1419 O O . TYR A 1 179 ? 3.580 20.054 -13.258 1.00 57.53 179 TYR A O 1
ATOM 1427 N N . ASN A 1 180 ? 4.870 18.568 -14.344 1.00 53.34 180 ASN A N 1
ATOM 1428 C CA . ASN A 1 180 ? 5.267 19.424 -15.457 1.00 53.34 180 ASN A CA 1
ATOM 1429 C C . ASN A 1 180 ? 4.355 19.288 -16.692 1.00 53.34 180 ASN A C 1
ATOM 1431 O O . ASN A 1 180 ? 4.625 19.910 -17.720 1.00 53.34 180 ASN A O 1
ATOM 1435 N N . ALA A 1 181 ? 3.294 18.476 -16.617 1.00 57.09 181 ALA A N 1
ATOM 1436 C CA . ALA A 1 181 ? 2.417 18.166 -17.743 1.00 57.09 181 ALA A CA 1
ATOM 1437 C C . ALA A 1 181 ? 1.022 18.790 -17.582 1.00 57.09 181 ALA A C 1
ATOM 1439 O O . ALA A 1 181 ? 0.422 18.777 -16.506 1.00 57.09 181 ALA A O 1
ATOM 1440 N N . SER A 1 182 ? 0.463 19.296 -18.683 1.00 56.66 182 SER A N 1
ATOM 1441 C CA . SER A 1 182 ? -0.948 19.702 -18.735 1.00 56.66 182 SER A CA 1
ATOM 1442 C C . SER A 1 182 ? -1.867 18.465 -18.706 1.00 56.66 182 SER A C 1
ATOM 1444 O O . SER A 1 182 ? -1.481 17.429 -19.252 1.00 56.66 182 SER A O 1
ATOM 1446 N N . PRO A 1 183 ? -3.101 18.543 -18.162 1.00 51.94 183 PRO A N 1
ATOM 1447 C CA . PRO A 1 183 ? -4.008 17.393 -18.017 1.00 51.94 183 PRO A CA 1
ATOM 1448 C C . PRO A 1 183 ? -4.316 16.567 -19.286 1.00 51.94 183 PRO A C 1
ATOM 1450 O O . PRO A 1 183 ? -4.792 15.450 -19.151 1.00 51.94 183 PRO A O 1
ATOM 1453 N N . GLY A 1 184 ? -4.039 17.070 -20.498 1.00 51.53 184 GLY A N 1
ATOM 1454 C CA . GLY A 1 184 ? -4.209 16.340 -21.771 1.00 51.53 184 GLY A CA 1
ATOM 1455 C C . GLY A 1 184 ? -2.904 15.967 -22.490 1.00 51.53 184 GLY A C 1
ATOM 1456 O O . GLY A 1 184 ? -2.922 15.541 -23.641 1.00 51.53 184 GLY A O 1
ATOM 1457 N N . GLN A 1 185 ? -1.747 16.175 -21.858 1.00 56.38 185 GLN A N 1
ATOM 1458 C CA . GLN A 1 185 ? -0.444 16.036 -22.518 1.00 56.38 185 GLN A CA 1
ATOM 1459 C C . GLN A 1 185 ? 0.035 14.575 -22.603 1.00 56.38 185 GLN A C 1
ATOM 1461 O O . GLN A 1 185 ? 0.857 14.258 -23.457 1.00 56.38 185 GLN A O 1
ATOM 1466 N N . ILE A 1 186 ? -0.497 13.688 -21.751 1.00 56.25 186 ILE A N 1
ATOM 1467 C CA . ILE A 1 186 ? -0.176 12.248 -21.746 1.00 56.25 186 ILE A CA 1
ATOM 1468 C C . ILE A 1 186 ? -0.847 11.528 -22.928 1.00 56.25 186 ILE A C 1
ATOM 1470 O O . ILE A 1 186 ? -0.265 10.612 -23.503 1.00 56.25 186 ILE A O 1
ATOM 1474 N N . ASP A 1 187 ? -2.034 11.968 -23.351 1.00 55.28 187 ASP A N 1
ATOM 1475 C CA . ASP A 1 187 ? -2.755 11.326 -24.458 1.00 55.28 187 ASP A CA 1
ATOM 1476 C C . ASP A 1 187 ? -2.071 11.572 -25.810 1.00 55.28 187 ASP A C 1
ATOM 1478 O O . ASP A 1 187 ? -2.013 10.666 -26.645 1.00 55.28 187 ASP A O 1
ATOM 1482 N N . ASN A 1 188 ? -1.464 12.754 -25.966 1.00 54.97 188 ASN A N 1
ATOM 1483 C CA . ASN A 1 188 ? -0.807 13.215 -27.191 1.00 54.97 188 ASN A CA 1
ATOM 1484 C C . ASN A 1 188 ? 0.709 12.964 -27.233 1.00 54.97 188 ASN A C 1
ATOM 1486 O O . ASN A 1 188 ? 1.345 13.328 -28.224 1.00 54.97 188 ASN A O 1
ATOM 1490 N N . SER A 1 189 ? 1.320 12.387 -26.191 1.00 52.81 189 SER A N 1
ATOM 1491 C CA . SER A 1 189 ? 2.735 12.021 -26.268 1.00 52.81 189 SER A CA 1
ATOM 1492 C C . SER A 1 189 ? 2.885 10.754 -27.105 1.00 52.81 189 SER A C 1
ATOM 1494 O O . SER A 1 189 ? 2.505 9.664 -26.676 1.00 52.81 189 SER A O 1
ATOM 1496 N N . THR A 1 190 ? 3.396 10.926 -28.320 1.00 48.31 190 THR A N 1
ATOM 1497 C CA . THR A 1 190 ? 3.949 9.852 -29.142 1.00 48.31 190 THR A CA 1
ATOM 1498 C C . THR A 1 190 ? 5.285 9.442 -28.531 1.00 48.31 190 THR A C 1
ATOM 1500 O O . THR A 1 190 ? 6.290 10.117 -28.765 1.00 48.31 190 THR A O 1
ATOM 1503 N N . ASP A 1 191 ? 5.262 8.399 -27.706 1.00 49.16 191 ASP A N 1
ATOM 1504 C CA . ASP A 1 191 ? 6.453 7.599 -27.409 1.00 49.16 191 ASP A CA 1
ATOM 1505 C C . ASP A 1 191 ? 6.618 6.535 -28.505 1.00 49.16 191 ASP A C 1
ATOM 1507 O O . ASP A 1 191 ? 5.585 5.941 -28.903 1.00 49.16 191 ASP A O 1
#

Radius of gyration: 26.11 Å; chains: 1; bounding box: 104×44×46 Å

Foldseek 3Di:
DDDDDDDDDDPPPPPPPPPPPPPPDQEADEAEDAEQDAFPDPQAQDWDDQDVVRDIDGHHHGRVVVLVVVVVVCVVRRHQAYEYEVQVVCCVVCVRHYAYEAAPDPLVVQVVCLVVVNHQEDEAAECVQQLDDCPPPVNVSVVVSCVVSVHYYYYDDPPPDPLVRLVVCCVVRVPGVNNVDDPCRSVPDDD

InterPro domains:
  IPR032466 Metal-dependent hydrolase [SSF51556] (28-167)

Secondary structure (DSSP, 8-state):
----------------------PPP-S-EEEEEEE---TT-TTTTPBPPPPTTS---BPPSSHHHHHHHHHHHHHHTTEEEEEEETGGGGTTT-TTTEEEE--SS-HHHHHHHHHTT--SBEEEE-GGGGT--TTSHHHHHHHHHHHHHT--EEE--SS-SSTHHHHT-HHHHTTSGGGGS-TTTTTT---

Organism: NCBI:txid203795

pLDDT: mean 81.35, std 17.71, range [38.44, 98.38]

Sequence (191 aa):
MPKTIFITALVCTFFSLSAYSASKYSGPIIDVHIHAYKEQSPLFGLEHPPTLRGKTYRAVKNAEHLKQEVLQRFHKYNIVKAVVTAGELWLEDAPTTILVANATKPPSILKKQHELDYLDVIAEVAPFYEGKKLDHPSIERYFKLAEELGVPIGVHIFPGSPNFGLHYLPEVLGSMRAYNASPGQIDNSTD